Protein AF-W1DH51-F1 (afdb_monomer_lite)

Foldseek 3Di:
DWDDDPNWIKDFDAFFAVLLLLQCVLCVVLVVLCPVCVVVLVVCVVVVVVVVSCVVSVVSCVVSVVVDDPVSVCSQLVSQQQRMWIDDDPDTHRQDDPHDGPDPPCDPVNSVVSSVVNNCVQCVLVVPDDADDDDDDPDDPDDDDADPSRCNLQCVCCVVVVDPPCCSPPVVDGNNNSRVSVSVVSVVVVVVVVVVVCCVVPVD

Structure (mmCIF, N/CA/C/O backbone):
data_AF-W1DH51-F1
#
_entry.id   AF-W1DH51-F1
#
loop_
_atom_site.group_PDB
_atom_site.id
_atom_site.type_symbol
_atom_site.label_atom_id
_atom_site.label_alt_id
_atom_site.label_comp_id
_atom_site.label_asym_id
_atom_site.label_entity_id
_atom_site.label_seq_id
_atom_site.pdbx_P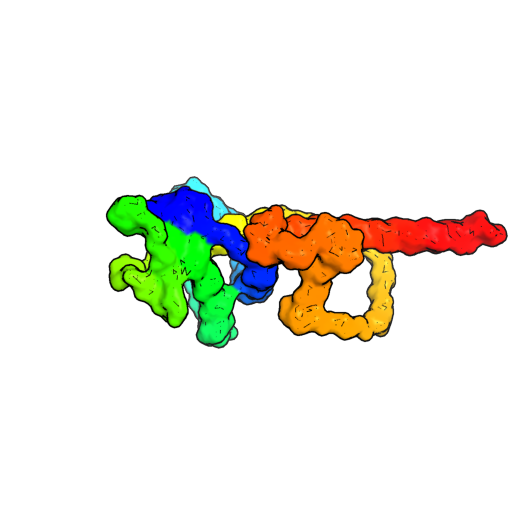DB_ins_code
_atom_site.Cartn_x
_atom_site.Cartn_y
_atom_site.Cartn_z
_atom_site.occupancy
_atom_site.B_iso_or_equiv
_atom_site.auth_seq_id
_atom_site.auth_comp_id
_atom_site.auth_asym_id
_atom_site.auth_atom_id
_atom_site.pdbx_PDB_model_num
ATOM 1 N N . MET A 1 1 ? -0.059 -10.278 10.161 1.00 89.56 1 MET A N 1
ATOM 2 C CA . MET A 1 1 ? 0.632 -9.971 11.432 1.00 89.56 1 MET A CA 1
ATOM 3 C C . MET A 1 1 ? -0.412 -9.795 12.524 1.00 89.56 1 MET A C 1
ATOM 5 O O . MET A 1 1 ? -1.484 -9.309 12.201 1.00 89.56 1 MET A O 1
ATOM 9 N N . GLU A 1 2 ? -0.137 -10.196 13.766 1.00 94.06 2 GLU A N 1
ATOM 10 C CA . GLU A 1 2 ? -1.066 -10.051 14.902 1.00 94.06 2 GLU A CA 1
ATOM 11 C C . GLU A 1 2 ? -0.644 -8.893 15.823 1.00 94.06 2 GLU A C 1
ATOM 13 O O . GLU A 1 2 ? 0.548 -8.612 15.948 1.00 94.06 2 GLU A O 1
ATOM 18 N N . PHE A 1 3 ? -1.607 -8.191 16.420 1.00 93.56 3 PHE A N 1
ATOM 19 C CA . PHE A 1 3 ? -1.389 -7.069 17.343 1.00 93.56 3 PHE A CA 1
ATOM 20 C C . PHE A 1 3 ? -2.634 -6.816 18.203 1.00 93.56 3 PHE A C 1
ATOM 22 O O . PHE A 1 3 ? -3.713 -7.321 17.904 1.00 93.56 3 PHE A O 1
ATOM 29 N N . GLU A 1 4 ? -2.499 -6.005 19.250 1.00 94.56 4 GLU A N 1
ATOM 30 C CA . GLU A 1 4 ? -3.575 -5.726 20.202 1.00 94.56 4 GLU A CA 1
ATOM 31 C C . GLU A 1 4 ? -3.955 -4.238 20.198 1.00 94.56 4 GLU A C 1
ATOM 33 O O . GLU A 1 4 ? -3.088 -3.363 20.179 1.00 94.56 4 GLU A O 1
ATOM 38 N N . ILE A 1 5 ? -5.258 -3.949 20.239 1.00 91.06 5 ILE A N 1
ATOM 39 C CA . ILE A 1 5 ? -5.801 -2.610 20.496 1.00 91.06 5 ILE A CA 1
ATOM 40 C C . ILE A 1 5 ? -6.878 -2.740 21.573 1.00 91.06 5 ILE A C 1
ATOM 42 O O . ILE A 1 5 ? -7.835 -3.490 21.401 1.00 91.06 5 ILE A O 1
ATOM 46 N N . LYS A 1 6 ? -6.745 -1.985 22.674 1.00 89.44 6 LYS A N 1
ATOM 47 C CA . LYS A 1 6 ? -7.732 -1.929 23.773 1.00 89.44 6 LYS A CA 1
ATOM 48 C C . LYS A 1 6 ? -8.129 -3.315 24.330 1.00 89.44 6 LYS A C 1
ATOM 50 O O . LYS A 1 6 ? -9.307 -3.554 24.579 1.00 89.44 6 LYS A O 1
ATOM 55 N N . GLY A 1 7 ? -7.186 -4.244 24.515 1.00 90.31 7 GLY A N 1
ATOM 56 C CA . GLY A 1 7 ? -7.510 -5.588 25.023 1.00 90.31 7 GLY A CA 1
ATOM 57 C C . GLY A 1 7 ? -8.051 -6.559 23.970 1.00 90.31 7 GLY A C 1
ATOM 58 O O . GLY A 1 7 ? -8.377 -7.696 24.302 1.00 90.31 7 GLY A O 1
ATOM 59 N N . VAL A 1 8 ? -8.185 -6.126 22.712 1.00 94.25 8 VAL A N 1
ATOM 60 C CA . VAL A 1 8 ? -8.709 -6.940 21.612 1.00 94.25 8 VAL A CA 1
ATOM 61 C C . VAL A 1 8 ? -7.581 -7.280 20.646 1.00 94.25 8 VAL A C 1
ATOM 63 O O . VAL A 1 8 ? -6.882 -6.392 20.156 1.00 94.25 8 VAL A O 1
ATOM 66 N N . ASN A 1 9 ? -7.437 -8.569 20.338 1.00 96.81 9 ASN A N 1
ATOM 67 C CA . ASN A 1 9 ? -6.466 -9.046 19.362 1.00 96.81 9 ASN A CA 1
ATOM 68 C C . ASN A 1 9 ? -6.997 -8.903 17.936 1.00 96.81 9 ASN A C 1
ATOM 70 O O . ASN A 1 9 ? -8.118 -9.305 17.611 1.00 96.81 9 ASN A O 1
ATOM 74 N N . TYR A 1 10 ? -6.139 -8.386 17.070 1.00 97.31 10 TYR A N 1
ATOM 75 C CA . TYR A 1 10 ? -6.358 -8.211 15.647 1.00 97.31 10 TYR A CA 1
ATOM 76 C C . TYR A 1 10 ? -5.254 -8.909 14.869 1.00 97.31 10 TYR A C 1
ATOM 78 O O . TYR A 1 10 ? -4.136 -9.091 15.349 1.00 97.31 10 TYR A O 1
ATOM 86 N N . ARG A 1 11 ? -5.563 -9.265 13.626 1.00 96.06 11 ARG A N 1
ATOM 87 C CA . ARG A 1 11 ? -4.575 -9.695 12.650 1.00 96.06 11 ARG A CA 1
ATOM 88 C C . ARG A 1 11 ? -4.831 -9.069 11.295 1.00 96.06 11 ARG A C 1
ATOM 90 O O . ARG A 1 11 ? -5.977 -8.861 10.905 1.00 96.06 11 ARG A O 1
ATOM 97 N N . THR A 1 12 ? -3.758 -8.842 10.559 1.00 94.88 12 THR A N 1
ATOM 98 C CA . THR A 1 12 ? -3.773 -8.300 9.200 1.00 94.88 12 THR A CA 1
ATOM 99 C C . THR A 1 12 ? -3.212 -9.304 8.205 1.00 94.88 12 THR A C 1
ATOM 101 O O . THR A 1 12 ? -2.214 -9.981 8.482 1.00 94.88 12 THR A O 1
ATOM 104 N N . ALA A 1 13 ? -3.842 -9.388 7.037 1.00 92.00 13 ALA A N 1
ATOM 105 C CA . ALA A 1 13 ? -3.215 -9.901 5.823 1.00 92.00 13 ALA A CA 1
ATOM 106 C C . ALA A 1 13 ? -2.550 -8.750 5.045 1.00 92.00 13 ALA A C 1
ATOM 108 O O . ALA A 1 13 ? -2.804 -7.577 5.323 1.00 92.00 13 ALA A O 1
ATOM 109 N N . LYS A 1 14 ? -1.680 -9.085 4.084 1.00 89.06 14 LYS A N 1
ATOM 110 C CA . LYS A 1 14 ? -1.130 -8.093 3.152 1.00 89.06 14 LYS A CA 1
ATOM 111 C C . LYS A 1 14 ? -2.205 -7.673 2.147 1.00 89.06 14 LYS A C 1
ATOM 113 O O . LYS A 1 14 ? -2.989 -8.511 1.706 1.00 89.06 14 LYS A O 1
ATOM 118 N N . LEU A 1 15 ? -2.192 -6.398 1.766 1.00 94.69 15 LEU A N 1
ATOM 119 C CA . LEU A 1 15 ? -2.889 -5.926 0.569 1.00 94.69 15 LEU A CA 1
ATOM 120 C C . LEU A 1 15 ? -2.234 -6.530 -0.679 1.00 94.69 15 LEU A C 1
ATOM 122 O O . LEU A 1 15 ? -1.013 -6.708 -0.700 1.00 94.69 15 LEU A O 1
ATOM 126 N N . ASP A 1 16 ? -3.014 -6.794 -1.726 1.00 94.94 16 ASP A N 1
ATOM 127 C CA . ASP A 1 16 ? -2.434 -7.118 -3.032 1.00 94.94 16 ASP A CA 1
ATOM 128 C C . ASP A 1 16 ? -1.725 -5.893 -3.643 1.00 94.94 16 ASP A C 1
ATOM 130 O O . ASP A 1 16 ? -1.911 -4.756 -3.197 1.00 94.94 16 ASP A O 1
ATOM 134 N N . VAL A 1 17 ? -0.880 -6.095 -4.657 1.00 95.75 17 VAL A N 1
ATOM 135 C CA . VAL A 1 17 ? -0.039 -5.009 -5.188 1.00 95.75 17 VAL A CA 1
ATOM 136 C C . VAL A 1 17 ? -0.869 -3.909 -5.865 1.00 95.75 17 VAL A C 1
ATOM 138 O O . VAL A 1 17 ? -0.488 -2.738 -5.818 1.00 95.75 17 VAL A O 1
ATOM 141 N N . PHE A 1 18 ? -2.025 -4.244 -6.447 1.00 95.12 18 PHE A N 1
ATOM 142 C CA . PHE A 1 18 ? -2.923 -3.256 -7.052 1.00 95.12 18 PHE A CA 1
ATOM 143 C C . PHE A 1 18 ? -3.549 -2.369 -5.975 1.00 95.12 18 PHE A C 1
ATOM 145 O O . PHE A 1 18 ? -3.557 -1.142 -6.100 1.00 95.12 18 PHE A O 1
ATOM 152 N N . GLN A 1 19 ? -4.003 -2.971 -4.875 1.00 94.88 19 GLN A N 1
ATOM 153 C CA . GLN A 1 19 ? -4.493 -2.247 -3.707 1.00 94.88 19 GLN A CA 1
ATOM 154 C C . GLN A 1 19 ? -3.392 -1.388 -3.082 1.00 94.88 19 GLN A C 1
ATOM 156 O O . GLN A 1 19 ? -3.636 -0.224 -2.780 1.00 94.88 19 GLN A O 1
ATOM 161 N N . GLN A 1 20 ? -2.168 -1.904 -2.946 1.00 94.56 20 GLN A N 1
ATOM 162 C CA . GLN A 1 20 ? -1.028 -1.119 -2.464 1.00 94.56 20 GLN A CA 1
ATOM 163 C C . GLN A 1 20 ? -0.739 0.089 -3.369 1.00 94.56 20 GLN A C 1
ATOM 165 O O . GLN A 1 20 ? -0.547 1.200 -2.870 1.00 94.56 20 GLN A O 1
ATOM 170 N N . LEU A 1 21 ? -0.749 -0.082 -4.697 1.00 93.56 21 LEU A N 1
ATOM 171 C CA . LEU A 1 21 ? -0.561 1.021 -5.643 1.00 93.56 21 LEU A CA 1
ATOM 172 C C . LEU A 1 21 ? -1.682 2.061 -5.515 1.00 93.56 21 LEU A C 1
ATOM 174 O O . LEU A 1 21 ? -1.408 3.256 -5.419 1.00 93.56 21 LEU A O 1
ATOM 178 N N . LYS A 1 22 ? -2.941 1.626 -5.455 1.00 91.81 22 LYS A N 1
ATOM 179 C CA . LYS A 1 22 ? -4.088 2.530 -5.309 1.00 91.81 22 LYS A CA 1
ATOM 180 C C . LYS A 1 22 ? -4.036 3.306 -3.992 1.00 91.81 22 LYS A C 1
ATOM 182 O O . LYS A 1 22 ? -4.121 4.535 -4.001 1.00 91.81 22 LYS A O 1
ATOM 187 N N . VAL A 1 23 ? -3.824 2.607 -2.877 1.00 91.69 23 VAL A N 1
ATOM 188 C CA . VAL A 1 23 ? -3.721 3.202 -1.537 1.00 91.69 23 VAL A CA 1
ATOM 189 C C . VAL A 1 23 ? -2.532 4.163 -1.461 1.00 91.69 23 VAL A C 1
ATOM 191 O O . VAL A 1 23 ? -2.696 5.296 -1.013 1.00 91.69 23 VAL A O 1
ATOM 194 N N . SER A 1 24 ? -1.352 3.771 -1.956 1.00 90.31 24 SER A N 1
ATOM 195 C CA . SER A 1 24 ? -0.167 4.642 -1.948 1.00 90.31 24 SER A CA 1
ATOM 196 C C . SER A 1 24 ? -0.391 5.929 -2.741 1.00 90.31 24 SER A C 1
ATOM 198 O O . SER A 1 24 ? -0.081 7.007 -2.241 1.00 90.31 24 SER A O 1
ATOM 200 N N . ARG A 1 25 ? -1.004 5.861 -3.929 1.00 87.81 25 ARG A N 1
ATOM 201 C CA . ARG A 1 25 ? -1.307 7.044 -4.753 1.00 87.81 25 ARG A CA 1
ATOM 202 C C . ARG A 1 25 ? -2.243 8.032 -4.062 1.00 87.81 25 ARG A C 1
ATOM 204 O O . ARG A 1 25 ? -2.068 9.234 -4.236 1.00 87.81 25 ARG A O 1
ATOM 211 N N . LYS A 1 26 ? -3.220 7.542 -3.295 1.00 86.62 26 LYS A N 1
ATOM 212 C CA . LYS A 1 26 ? -4.162 8.386 -2.541 1.00 86.62 26 LYS A CA 1
ATOM 213 C C . LYS A 1 26 ? -3.551 8.944 -1.254 1.00 86.62 26 LYS A C 1
ATOM 215 O O . LYS A 1 26 ? -3.862 10.067 -0.874 1.00 86.62 26 LYS A O 1
ATOM 220 N N . LEU A 1 27 ? -2.641 8.205 -0.619 1.00 80.94 27 LEU A N 1
ATOM 221 C CA . LEU A 1 27 ? -1.951 8.650 0.594 1.00 80.94 27 LEU A CA 1
ATOM 222 C C . LEU A 1 27 ? -0.778 9.595 0.323 1.00 80.94 27 LEU A C 1
ATOM 224 O O . LEU A 1 27 ? -0.489 10.447 1.157 1.00 80.94 27 LEU A O 1
ATOM 228 N N . LEU A 1 28 ? -0.100 9.478 -0.819 1.00 80.38 28 LEU A N 1
ATOM 229 C CA . LEU A 1 28 ? 1.075 10.293 -1.144 1.00 80.38 28 LEU A CA 1
ATOM 230 C C . LEU A 1 28 ? 0.826 11.811 -1.039 1.00 80.38 28 LEU A C 1
ATOM 232 O O . LEU A 1 28 ? 1.650 12.473 -0.411 1.00 80.38 28 LEU A O 1
ATOM 236 N N . PRO A 1 29 ? -0.278 12.382 -1.566 1.00 76.25 29 PRO A N 1
ATOM 237 C CA . PRO A 1 29 ? -0.588 13.801 -1.383 1.00 76.25 29 PRO A CA 1
ATOM 238 C C . PRO A 1 29 ? -0.730 14.201 0.090 1.00 76.25 29 PRO A C 1
ATOM 240 O O . PRO A 1 29 ? -0.248 15.257 0.493 1.00 76.25 29 PRO A O 1
ATOM 243 N N . VAL A 1 30 ? -1.337 13.329 0.902 1.00 74.69 30 VAL A N 1
ATOM 244 C CA . VAL A 1 30 ? -1.511 13.544 2.344 1.00 74.69 30 VAL A CA 1
ATOM 245 C C . VAL A 1 30 ? -0.156 13.541 3.049 1.00 74.69 30 VAL A C 1
ATOM 247 O O . VAL A 1 30 ? 0.161 14.448 3.815 1.00 74.69 30 VAL A O 1
ATOM 250 N N . LEU A 1 31 ? 0.682 12.548 2.743 1.00 70.44 31 LEU A N 1
ATOM 251 C CA . LEU A 1 31 ? 2.016 12.411 3.320 1.00 70.44 31 LEU A CA 1
ATOM 252 C C . LEU A 1 31 ? 2.957 13.536 2.878 1.00 70.44 31 LEU A C 1
ATOM 254 O O . LEU A 1 31 ? 3.740 14.011 3.696 1.00 70.44 31 LEU A O 1
ATOM 258 N N . ALA A 1 32 ? 2.864 14.009 1.632 1.00 70.56 32 ALA A N 1
ATOM 259 C CA . ALA A 1 32 ? 3.680 15.108 1.116 1.00 70.56 32 ALA A CA 1
ATOM 260 C C . ALA A 1 32 ? 3.524 16.391 1.954 1.00 70.56 32 ALA A C 1
ATOM 262 O O . ALA A 1 32 ? 4.519 17.059 2.234 1.00 70.56 32 ALA A O 1
ATOM 263 N N . GLY A 1 33 ? 2.309 16.686 2.436 1.00 67.69 33 GLY A N 1
ATOM 264 C CA . GLY A 1 33 ? 2.046 17.803 3.355 1.00 67.69 33 GLY A CA 1
ATOM 265 C C . GLY A 1 33 ? 2.645 17.631 4.763 1.00 67.69 33 GLY A C 1
ATOM 266 O O . GLY A 1 33 ? 2.762 18.603 5.518 1.00 67.69 33 GLY A O 1
ATOM 267 N N . LEU A 1 34 ? 3.053 16.409 5.121 1.00 67.62 34 LEU A N 1
ATOM 268 C CA . LEU A 1 34 ? 3.631 16.048 6.420 1.00 67.62 34 LEU A CA 1
ATOM 269 C C . LEU A 1 34 ? 5.161 15.908 6.391 1.00 67.62 34 LEU A C 1
ATOM 271 O O . LEU A 1 34 ? 5.785 15.969 7.449 1.00 67.62 34 LEU A O 1
ATOM 275 N N . VAL A 1 35 ? 5.787 15.758 5.214 1.00 66.88 35 VAL A N 1
ATOM 276 C CA . VAL A 1 35 ? 7.244 15.526 5.084 1.00 66.88 35 VAL A CA 1
ATOM 277 C C . VAL A 1 35 ? 8.073 16.616 5.768 1.00 66.88 35 VAL A C 1
ATOM 279 O O . VAL A 1 35 ? 9.058 16.302 6.434 1.00 66.88 35 VAL A O 1
ATOM 282 N N . SER A 1 36 ? 7.665 17.885 5.666 1.00 66.62 36 SER A N 1
ATOM 283 C CA . SER A 1 36 ? 8.377 19.014 6.287 1.00 66.62 36 SER A CA 1
ATOM 284 C C . SER A 1 36 ? 8.397 18.970 7.820 1.00 66.62 36 SER A C 1
ATOM 286 O O . SER A 1 36 ? 9.264 19.586 8.434 1.00 66.62 36 SER A O 1
ATOM 288 N N . GLU A 1 37 ? 7.485 18.220 8.440 1.00 69.25 37 GLU A N 1
ATOM 289 C CA . GLU A 1 37 ? 7.353 18.092 9.896 1.00 69.25 37 GLU A CA 1
ATOM 290 C C . GLU A 1 37 ? 7.692 16.690 10.407 1.00 69.25 37 GLU A C 1
ATOM 292 O O . GLU A 1 37 ? 7.700 16.456 11.614 1.00 69.25 37 GLU A O 1
ATOM 297 N N . PHE A 1 38 ? 8.029 15.757 9.515 1.00 68.12 38 PHE A N 1
ATOM 298 C CA . PHE A 1 38 ? 8.260 14.355 9.856 1.00 68.12 38 PHE A CA 1
ATOM 299 C C . PHE A 1 38 ? 9.333 14.168 10.941 1.00 68.12 38 PHE A C 1
ATOM 301 O O . PHE A 1 38 ? 9.173 13.347 11.844 1.00 68.12 38 PHE A O 1
ATOM 308 N N . SER A 1 39 ? 10.412 14.957 10.901 1.00 65.88 39 SER A N 1
ATOM 309 C CA . SER A 1 39 ? 11.467 14.942 11.924 1.00 65.88 39 SER A CA 1
ATOM 310 C C . SER A 1 39 ? 10.959 15.400 13.297 1.00 65.88 39 SER A C 1
ATOM 312 O O . SER A 1 39 ? 11.286 14.776 14.309 1.00 65.88 39 SER A O 1
ATOM 314 N N . THR A 1 40 ? 10.118 16.434 13.334 1.00 71.75 40 THR A N 1
ATOM 315 C CA . THR A 1 40 ? 9.480 16.958 14.549 1.00 71.75 40 THR A CA 1
ATOM 316 C C . THR A 1 40 ? 8.503 15.945 15.138 1.00 71.75 40 THR A C 1
ATOM 318 O O . THR A 1 40 ? 8.566 15.651 16.331 1.00 71.75 40 THR A O 1
ATOM 321 N N . LEU A 1 41 ? 7.657 15.342 14.298 1.00 70.94 41 LEU A N 1
ATOM 322 C CA . LEU A 1 41 ? 6.698 14.314 14.709 1.00 70.94 41 LEU A CA 1
ATOM 323 C C . LEU A 1 41 ? 7.401 13.073 15.257 1.00 70.94 41 LEU A C 1
ATOM 325 O O . LEU A 1 41 ? 7.022 12.555 16.305 1.00 70.94 41 LEU A O 1
ATOM 329 N N . LYS A 1 42 ? 8.475 12.628 14.595 1.00 67.88 42 LYS A N 1
ATOM 330 C CA . LYS A 1 42 ? 9.295 11.500 15.053 1.00 67.88 42 LYS A CA 1
ATOM 331 C C . LYS A 1 42 ? 9.936 11.780 16.415 1.00 67.88 42 LYS A C 1
ATOM 333 O O . LYS A 1 42 ? 9.944 10.898 17.272 1.00 67.88 42 LYS A O 1
ATOM 338 N N . ALA A 1 43 ? 10.441 12.994 16.635 1.00 70.38 43 ALA A N 1
ATOM 339 C CA . ALA A 1 43 ? 11.019 13.396 17.917 1.00 70.38 43 ALA A CA 1
ATOM 340 C C . ALA A 1 43 ? 9.964 13.453 19.038 1.00 70.38 43 ALA A C 1
ATOM 342 O O . ALA A 1 43 ? 10.205 12.958 20.138 1.00 70.38 43 ALA A O 1
ATOM 343 N N . GLN A 1 44 ? 8.779 13.999 18.755 1.00 68.62 44 GLN A N 1
ATOM 344 C CA . GLN A 1 44 ? 7.674 14.069 19.715 1.00 68.62 44 GLN A CA 1
ATOM 345 C C . GLN A 1 44 ? 7.094 12.685 20.053 1.00 68.62 44 GLN A C 1
ATOM 347 O O . GLN A 1 44 ? 6.801 12.413 21.218 1.00 68.62 44 GLN A O 1
ATOM 352 N N . ALA A 1 45 ? 6.988 11.791 19.065 1.00 66.06 45 ALA A N 1
ATOM 353 C CA . ALA A 1 45 ? 6.565 10.407 19.270 1.00 66.06 45 ALA A CA 1
ATOM 354 C C . ALA A 1 45 ? 7.576 9.627 20.127 1.00 66.06 45 ALA A C 1
ATOM 356 O O . ALA A 1 45 ? 7.184 8.924 21.056 1.00 66.06 45 ALA A O 1
ATOM 357 N N . ALA A 1 46 ? 8.879 9.803 19.877 1.00 68.25 46 ALA A N 1
ATOM 358 C CA . ALA A 1 46 ? 9.940 9.194 20.683 1.00 68.25 46 ALA A CA 1
ATOM 359 C C . ALA A 1 46 ? 9.980 9.725 22.130 1.00 68.25 46 ALA A C 1
ATOM 361 O O . ALA A 1 46 ? 10.381 9.002 23.038 1.00 68.25 46 ALA A O 1
ATOM 362 N N . ALA A 1 47 ? 9.526 10.961 22.356 1.00 73.62 47 ALA A N 1
ATOM 363 C CA . ALA A 1 47 ? 9.386 11.556 23.685 1.00 73.62 47 ALA A CA 1
ATOM 364 C C . ALA A 1 47 ? 8.117 11.101 24.439 1.00 73.62 47 ALA A C 1
ATOM 366 O O . ALA A 1 47 ? 7.851 11.597 25.533 1.00 73.62 47 ALA A O 1
ATOM 367 N N . GLY A 1 48 ? 7.312 10.195 23.865 1.00 63.75 48 GLY A N 1
ATOM 368 C CA . GLY A 1 48 ? 6.053 9.730 24.456 1.00 63.75 48 GLY A CA 1
ATOM 369 C C . GLY A 1 48 ? 4.951 10.794 24.483 1.00 63.75 48 GLY A C 1
ATOM 370 O O . GLY A 1 48 ? 3.944 10.620 25.168 1.00 63.75 48 GLY A O 1
ATOM 371 N N . ASN A 1 49 ? 5.121 11.900 23.749 1.00 66.00 49 ASN A N 1
ATOM 372 C CA . ASN A 1 49 ? 4.239 13.061 23.815 1.00 66.00 49 ASN A CA 1
ATOM 373 C C . ASN A 1 49 ? 3.128 12.982 22.755 1.00 66.00 49 ASN A C 1
ATOM 375 O O . ASN A 1 49 ? 2.965 13.862 21.910 1.00 66.00 49 ASN A O 1
ATOM 379 N N . SER A 1 50 ? 2.367 11.888 22.799 1.00 61.59 50 SER A N 1
ATOM 380 C CA . SER A 1 50 ? 1.343 11.506 21.814 1.00 61.59 50 SER A CA 1
ATOM 381 C C . SER A 1 50 ? 0.289 12.596 21.564 1.00 61.59 50 SER A C 1
ATOM 383 O O . SER A 1 50 ? -0.218 12.708 20.452 1.00 61.59 50 SER A O 1
ATOM 385 N N . GLY A 1 51 ? -0.013 13.423 22.575 1.00 64.38 51 GLY A N 1
ATOM 386 C CA . GLY A 1 51 ? -0.935 14.559 22.453 1.00 64.38 51 GLY A CA 1
ATOM 387 C C . GLY A 1 51 ? -0.397 15.686 21.565 1.00 64.38 51 GLY A C 1
ATOM 388 O O . GLY A 1 51 ? -1.118 16.176 20.704 1.00 64.38 51 GLY A O 1
ATOM 389 N N . ALA A 1 52 ? 0.888 16.027 21.690 1.00 65.50 52 ALA A N 1
ATOM 390 C CA . ALA A 1 52 ? 1.528 17.059 20.868 1.00 65.50 52 ALA A CA 1
ATOM 391 C C . ALA A 1 52 ? 1.711 16.611 19.405 1.00 65.50 52 ALA A C 1
ATOM 393 O O . ALA A 1 52 ? 1.562 17.411 18.477 1.00 65.50 52 ALA A O 1
ATOM 394 N N . VAL A 1 53 ? 1.975 15.314 19.193 1.00 66.25 53 VAL A N 1
ATOM 395 C CA . VAL A 1 53 ? 1.989 14.706 17.850 1.00 66.25 53 VAL A CA 1
ATOM 396 C C . VAL A 1 53 ? 0.606 14.821 17.214 1.00 66.25 53 VAL A C 1
ATOM 398 O O . VAL A 1 53 ? 0.488 15.196 16.055 1.00 66.25 53 VAL A O 1
ATOM 401 N N . LEU A 1 54 ? -0.458 14.529 17.965 1.00 65.69 54 LEU A N 1
ATOM 402 C CA . LEU A 1 54 ? -1.812 14.610 17.429 1.00 65.69 54 LEU A CA 1
ATOM 403 C C . LEU A 1 54 ? -2.209 16.058 17.105 1.00 65.69 54 LEU A C 1
ATOM 405 O O . LEU A 1 54 ? -2.689 16.303 16.006 1.00 65.69 54 LEU A O 1
ATOM 409 N N . GLU A 1 55 ? -1.963 17.018 18.001 1.00 70.44 55 GLU A N 1
ATOM 410 C CA . GLU A 1 55 ? -2.297 18.438 17.786 1.00 70.44 55 GLU A CA 1
ATOM 411 C C . GLU A 1 55 ? -1.578 19.063 16.584 1.00 70.44 55 GLU A C 1
ATOM 413 O O . GLU A 1 55 ? -2.155 19.896 15.890 1.00 70.44 55 GLU A O 1
ATOM 418 N N . SER A 1 56 ? -0.338 18.654 16.307 1.00 68.75 56 SER A N 1
ATOM 419 C CA . SER A 1 56 ? 0.423 19.158 15.155 1.00 68.75 56 SER A CA 1
ATOM 420 C C . SER A 1 56 ? -0.038 18.559 13.823 1.00 68.75 56 SER A C 1
ATOM 422 O O . SER A 1 56 ? -0.006 19.234 12.795 1.00 68.75 56 SER A O 1
ATOM 424 N N . VAL A 1 57 ? -0.516 17.313 13.830 1.00 66.25 57 VAL A N 1
ATOM 425 C CA . VAL A 1 57 ? -0.935 16.602 12.612 1.00 66.25 57 VAL A CA 1
ATOM 426 C C . VAL A 1 57 ? -2.419 16.818 12.298 1.00 66.25 57 VAL A C 1
ATOM 428 O O . VAL A 1 57 ? -2.808 16.794 11.130 1.00 66.25 57 VAL A O 1
ATOM 431 N N . LEU A 1 58 ? -3.252 17.070 13.313 1.00 70.56 58 LEU A N 1
ATOM 432 C CA . LEU A 1 58 ? -4.706 17.179 13.178 1.00 70.56 58 LEU A CA 1
ATOM 433 C C . LEU A 1 58 ? -5.163 18.247 12.163 1.00 70.56 58 LEU A C 1
ATOM 435 O O . LEU A 1 58 ? -6.009 17.905 11.338 1.00 70.56 58 LEU A O 1
ATOM 439 N N . PRO A 1 59 ? -4.616 19.484 12.134 1.00 74.12 59 PRO A N 1
ATOM 440 C CA . PRO A 1 59 ? -5.025 20.494 11.154 1.00 74.12 59 PRO A CA 1
ATOM 441 C C . PRO A 1 59 ? -4.735 20.057 9.717 1.00 74.12 59 PRO A C 1
ATOM 443 O O . PRO A 1 59 ? -5.560 20.228 8.831 1.00 74.12 59 PRO A O 1
ATOM 446 N N . LYS A 1 60 ? -3.595 19.399 9.494 1.00 67.94 60 LYS A N 1
ATOM 447 C CA . LYS A 1 60 ? -3.192 18.926 8.167 1.00 67.94 60 LYS A CA 1
ATOM 448 C C . LYS A 1 60 ? -4.010 17.737 7.700 1.00 67.94 60 LYS A C 1
ATOM 450 O O . LYS A 1 60 ? -4.348 17.664 6.522 1.00 67.94 60 LYS A O 1
ATOM 455 N N . ILE A 1 61 ? -4.341 16.821 8.613 1.00 66.56 61 ILE A N 1
ATOM 456 C CA . ILE A 1 61 ? -5.316 15.759 8.349 1.00 66.56 61 ILE A CA 1
ATOM 457 C C . ILE A 1 61 ? -6.667 16.388 8.003 1.00 66.56 61 ILE A C 1
ATOM 459 O O . ILE A 1 61 ? -7.288 15.965 7.040 1.00 66.56 61 ILE A O 1
ATOM 463 N N . ALA A 1 62 ? -7.110 17.413 8.732 1.00 68.62 62 ALA A N 1
ATOM 464 C CA . ALA A 1 62 ? -8.380 18.077 8.452 1.00 68.62 62 ALA A CA 1
ATOM 465 C C . ALA A 1 62 ? -8.392 18.739 7.063 1.00 68.62 62 ALA A C 1
ATOM 467 O O . ALA A 1 62 ? -9.328 18.513 6.301 1.00 68.62 62 ALA A O 1
ATOM 468 N N . ASP A 1 63 ? -7.336 19.468 6.695 1.00 68.62 63 ASP A N 1
ATOM 469 C CA . ASP A 1 63 ? -7.212 20.120 5.383 1.00 68.62 63 ASP A CA 1
ATOM 470 C C . ASP A 1 63 ? -7.141 19.105 4.232 1.00 68.62 63 ASP A C 1
ATOM 472 O O . ASP A 1 63 ? -7.748 19.295 3.178 1.00 68.62 63 ASP A O 1
ATOM 476 N N . THR A 1 64 ? -6.425 17.995 4.429 1.00 64.81 64 THR A N 1
ATOM 477 C CA . THR A 1 64 ? -6.312 16.933 3.417 1.00 64.81 64 THR A CA 1
ATOM 478 C C . THR A 1 64 ? -7.584 16.107 3.290 1.00 64.81 64 THR A C 1
ATOM 480 O O . THR A 1 64 ? -7.980 15.797 2.170 1.00 64.81 64 THR A O 1
ATOM 483 N N . LEU A 1 65 ? -8.261 15.792 4.397 1.00 63.75 65 LEU A N 1
ATOM 484 C CA . LEU A 1 65 ? -9.569 15.134 4.373 1.00 63.75 65 LEU A CA 1
ATOM 485 C C . LEU A 1 65 ? -10.638 16.034 3.750 1.00 63.75 65 LEU A C 1
ATOM 487 O O . LEU A 1 65 ? -11.458 15.539 2.990 1.00 63.75 65 LEU A O 1
ATOM 491 N N . ALA A 1 66 ? -10.607 17.345 4.006 1.00 70.44 66 ALA A N 1
ATOM 492 C CA . ALA A 1 66 ? -11.529 18.294 3.382 1.00 70.44 66 ALA A CA 1
ATOM 493 C C . ALA A 1 66 ? -11.319 18.420 1.862 1.00 70.44 66 ALA A C 1
ATOM 495 O O . ALA A 1 66 ? -12.253 18.755 1.135 1.00 70.44 66 ALA A O 1
ATOM 496 N N . ALA A 1 67 ? -10.101 18.163 1.378 1.00 69.81 67 ALA A N 1
ATOM 497 C CA . ALA A 1 67 ? -9.757 18.215 -0.040 1.00 69.81 67 ALA A CA 1
ATOM 498 C C . ALA A 1 67 ? -9.990 16.887 -0.788 1.00 69.81 67 ALA A C 1
ATOM 500 O O . ALA A 1 67 ? -9.959 16.878 -2.021 1.00 69.81 67 ALA A O 1
ATOM 501 N N . LEU A 1 68 ? -10.197 15.774 -0.075 1.00 67.19 68 LEU A N 1
ATOM 502 C CA . LEU A 1 68 ? -10.418 14.460 -0.674 1.00 67.19 68 LEU A CA 1
ATOM 503 C C . LEU A 1 68 ? -11.921 14.195 -0.856 1.00 67.19 68 LEU A C 1
ATOM 505 O O . LEU A 1 68 ? -12.682 14.326 0.100 1.00 67.19 68 LEU A O 1
ATOM 509 N N . PRO A 1 69 ? -12.367 13.766 -2.050 1.00 77.50 69 PRO A N 1
ATOM 510 C CA . PRO A 1 69 ? -13.708 13.218 -2.217 1.00 77.50 69 PRO A CA 1
ATOM 511 C C . PRO A 1 69 ? -13.929 12.026 -1.279 1.00 77.50 69 PRO A C 1
ATOM 513 O O . PRO A 1 69 ? -13.012 11.229 -1.069 1.00 77.50 69 PRO A O 1
ATOM 516 N N . ASP A 1 70 ? -15.160 11.826 -0.805 1.00 76.25 70 ASP A N 1
ATOM 517 C CA . ASP A 1 70 ? -15.512 10.660 0.024 1.00 76.25 70 ASP A CA 1
ATOM 518 C C . ASP A 1 70 ? -15.134 9.326 -0.652 1.00 76.25 70 ASP A C 1
ATOM 520 O O . ASP A 1 70 ? -14.714 8.369 0.003 1.00 76.25 70 ASP A O 1
ATOM 524 N N . GLU A 1 71 ? -15.223 9.268 -1.984 1.00 80.75 71 GLU A N 1
ATOM 525 C CA . GLU A 1 71 ? -14.793 8.117 -2.786 1.00 80.75 71 GLU A CA 1
ATOM 526 C C . GLU A 1 71 ? -13.295 7.807 -2.616 1.00 80.75 71 GLU A C 1
ATOM 528 O O . GLU A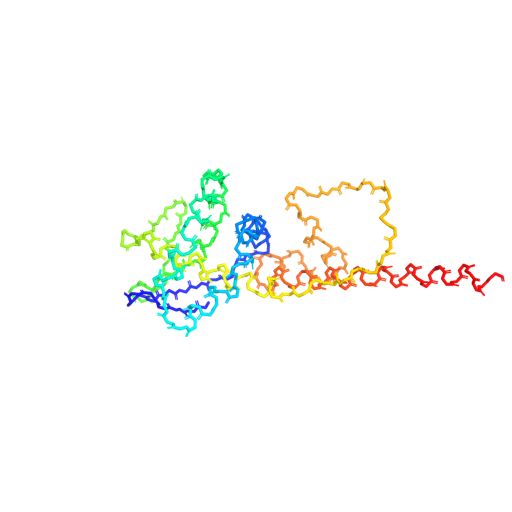 1 71 ? -12.905 6.642 -2.518 1.00 80.75 71 GLU A O 1
ATOM 533 N N . ASP A 1 72 ? -12.456 8.837 -2.503 1.00 78.38 72 ASP A N 1
ATOM 534 C CA . ASP A 1 72 ? -11.011 8.690 -2.340 1.00 78.38 72 ASP A CA 1
ATOM 535 C C . ASP A 1 72 ? -10.633 8.249 -0.925 1.00 78.38 72 ASP A C 1
ATOM 537 O O . ASP A 1 72 ? -9.691 7.471 -0.748 1.00 78.38 72 ASP A O 1
ATOM 541 N N . VAL A 1 73 ? -11.396 8.686 0.078 1.00 79.69 73 VAL A N 1
ATOM 542 C CA . VAL A 1 73 ? -11.253 8.220 1.463 1.00 79.69 73 VAL A CA 1
ATOM 543 C C . VAL A 1 73 ? -11.616 6.735 1.556 1.00 79.69 73 VAL A C 1
ATOM 545 O O . VAL A 1 73 ? -10.846 5.928 2.089 1.00 79.69 73 VAL A O 1
ATOM 548 N N . ASN A 1 74 ? -12.740 6.334 0.960 1.00 87.94 74 ASN A N 1
ATOM 549 C CA . ASN A 1 74 ? -13.175 4.936 0.933 1.00 87.94 74 ASN A CA 1
ATOM 550 C C . ASN A 1 74 ? -12.212 4.038 0.140 1.00 87.94 74 ASN A C 1
ATOM 552 O O . ASN A 1 74 ? -11.975 2.895 0.535 1.00 87.94 74 ASN A O 1
ATOM 556 N N . ALA A 1 75 ? -11.583 4.564 -0.917 1.00 87.62 75 ALA A N 1
ATOM 557 C CA . ALA A 1 75 ? -10.546 3.870 -1.681 1.00 87.62 75 ALA A CA 1
ATOM 558 C C . ALA A 1 75 ? -9.294 3.517 -0.855 1.00 87.62 75 ALA A C 1
ATOM 560 O O . ALA A 1 75 ? -8.524 2.652 -1.274 1.00 87.62 75 ALA A O 1
ATOM 561 N N . VAL A 1 76 ? -9.096 4.150 0.306 1.00 89.12 76 VAL A N 1
ATOM 562 C CA . VAL A 1 76 ? -8.039 3.807 1.268 1.00 89.12 76 VAL A CA 1
ATOM 563 C C . VAL A 1 76 ? -8.581 2.942 2.401 1.00 89.12 76 VAL A C 1
ATOM 565 O O . VAL A 1 76 ? -8.029 1.877 2.685 1.00 89.12 76 VAL A O 1
ATOM 568 N N . ILE A 1 77 ? -9.663 3.383 3.044 1.00 90.62 77 ILE A N 1
ATOM 569 C CA . ILE A 1 77 ? -10.181 2.747 4.259 1.00 90.62 77 ILE A CA 1
ATOM 570 C C . ILE A 1 77 ? -10.684 1.333 3.966 1.00 90.62 77 ILE A C 1
ATOM 572 O O . ILE A 1 77 ? -10.328 0.402 4.688 1.00 90.62 77 ILE A O 1
ATOM 576 N N . TYR A 1 78 ? -11.471 1.140 2.905 1.00 94.19 78 TYR A N 1
ATOM 577 C CA . TYR A 1 78 ? -12.135 -0.143 2.665 1.00 94.19 78 TYR A CA 1
ATOM 578 C C . TYR A 1 78 ? -11.148 -1.269 2.346 1.00 94.19 78 TYR A C 1
ATOM 580 O O . TYR A 1 78 ? -11.243 -2.314 2.996 1.00 94.19 78 TYR A O 1
ATOM 588 N N . PRO A 1 79 ? -10.161 -1.096 1.438 1.00 93.88 79 PRO A N 1
ATOM 589 C CA . PRO A 1 79 ? -9.143 -2.121 1.227 1.00 93.88 79 PRO A CA 1
ATOM 590 C C . PRO A 1 79 ? -8.382 -2.439 2.513 1.00 93.88 79 PRO A C 1
ATOM 592 O O . PRO A 1 79 ? -8.232 -3.613 2.851 1.00 93.88 79 PRO A O 1
ATOM 595 N N . CYS A 1 80 ? -7.983 -1.414 3.277 1.00 94.94 80 CYS A N 1
ATOM 596 C CA . CYS A 1 80 ? -7.233 -1.616 4.513 1.00 94.94 80 CYS A CA 1
ATOM 597 C C . CYS A 1 80 ? -8.034 -2.407 5.551 1.00 94.94 80 CYS A C 1
ATOM 599 O O . CYS A 1 80 ? -7.518 -3.363 6.119 1.00 94.94 80 CYS A O 1
ATOM 601 N N . LEU A 1 81 ? -9.301 -2.061 5.782 1.00 95.81 81 LEU A N 1
ATOM 602 C CA . LEU A 1 81 ? -10.137 -2.775 6.747 1.00 95.81 81 LEU A CA 1
ATOM 603 C C . LEU A 1 81 ? -10.511 -4.188 6.276 1.00 95.81 81 LEU A C 1
ATOM 605 O O . LEU A 1 81 ? -10.634 -5.088 7.105 1.00 95.81 81 LEU A O 1
ATOM 609 N N . SER A 1 82 ? -10.639 -4.414 4.963 1.00 95.00 82 SER A N 1
ATOM 610 C CA . SER A 1 82 ? -11.013 -5.723 4.400 1.00 95.00 82 SER A CA 1
ATOM 611 C C . SER A 1 82 ? -10.002 -6.841 4.689 1.00 95.00 82 SER A C 1
ATOM 613 O O . SER A 1 82 ? -10.367 -8.022 4.697 1.00 95.00 82 SER A O 1
ATOM 615 N N . VAL A 1 83 ? -8.742 -6.476 4.956 1.00 95.31 83 VAL A N 1
ATOM 616 C CA . VAL A 1 83 ? -7.659 -7.408 5.307 1.00 95.31 83 VAL A CA 1
ATOM 617 C C . VAL A 1 83 ? -7.458 -7.560 6.815 1.00 95.31 83 VAL A C 1
ATOM 619 O O . VAL A 1 83 ? -6.584 -8.319 7.243 1.00 95.31 83 VAL A O 1
ATOM 622 N N . VAL A 1 84 ? -8.260 -6.875 7.634 1.00 97.31 84 VAL A N 1
ATOM 623 C CA . VAL A 1 84 ? -8.202 -6.974 9.093 1.00 97.31 84 VAL A CA 1
ATOM 624 C C . VAL A 1 84 ? -9.220 -7.992 9.598 1.00 97.31 84 VAL A C 1
ATOM 626 O O . VAL A 1 84 ? -10.402 -7.973 9.256 1.00 97.31 84 VAL A O 1
ATOM 629 N N . SER A 1 85 ? -8.763 -8.887 10.468 1.00 97.31 85 SER A N 1
ATOM 630 C CA . SER A 1 85 ? -9.621 -9.764 11.260 1.00 97.31 85 SER A CA 1
ATOM 631 C C . SER A 1 85 ? -9.434 -9.490 12.746 1.00 97.31 85 SER A C 1
ATOM 633 O O . SER A 1 85 ? -8.319 -9.256 13.202 1.00 97.31 85 SER A O 1
ATOM 635 N N . ARG A 1 86 ? -10.519 -9.566 13.506 1.00 96.50 86 ARG A N 1
ATOM 636 C CA . ARG A 1 86 ? -10.548 -9.506 14.966 1.00 96.50 86 ARG A CA 1
ATOM 637 C C . ARG A 1 86 ? -10.688 -10.912 15.533 1.00 96.50 86 ARG A C 1
ATOM 639 O O . ARG A 1 86 ? -11.410 -11.739 14.970 1.00 96.50 86 ARG A O 1
ATOM 646 N N . GLN A 1 87 ? -10.009 -11.182 16.643 1.00 96.12 87 GLN A N 1
ATOM 647 C CA . GLN A 1 87 ? -10.219 -12.406 17.401 1.00 96.12 87 GLN A CA 1
ATOM 648 C C . GLN A 1 87 ? -11.614 -12.360 18.023 1.00 96.12 87 GLN A C 1
ATOM 650 O O . GLN A 1 87 ? -11.943 -11.447 18.781 1.00 96.12 87 GLN A O 1
ATOM 655 N N . HIS A 1 88 ? -12.433 -13.349 17.692 1.00 92.25 88 HIS A N 1
ATOM 656 C CA . HIS A 1 88 ? -13.786 -13.482 18.205 1.00 92.25 88 HIS A CA 1
ATOM 657 C C . HIS A 1 88 ? -14.005 -14.932 18.633 1.00 92.25 88 HIS A C 1
ATOM 659 O O . HIS A 1 88 ? -13.900 -15.855 17.822 1.00 92.25 88 HIS A O 1
ATOM 665 N N . GLU A 1 89 ? -14.267 -15.131 19.926 1.00 88.94 89 GLU A N 1
ATOM 666 C CA . GLU A 1 89 ? -14.332 -16.448 20.568 1.00 88.94 89 GLU A CA 1
ATOM 667 C C . GLU A 1 89 ? -13.073 -17.300 20.305 1.00 88.94 89 GLU A C 1
ATOM 669 O O . GLU A 1 89 ? -11.994 -16.999 20.813 1.00 88.94 89 GLU A O 1
ATOM 674 N N . LYS A 1 90 ? -13.201 -18.378 19.519 1.00 89.06 90 LYS A N 1
ATOM 675 C CA . LYS A 1 90 ? -12.107 -19.286 19.134 1.00 89.06 90 LYS A CA 1
ATOM 676 C C . LYS A 1 90 ? -11.599 -19.046 17.708 1.00 89.06 90 LYS A C 1
ATOM 678 O O . LYS A 1 90 ? -10.761 -19.808 17.232 1.00 89.06 90 LYS A O 1
ATOM 683 N N . GLY A 1 91 ? -12.127 -18.040 17.015 1.00 93.81 91 GLY A N 1
ATOM 684 C CA . GLY A 1 91 ? -11.871 -17.793 15.602 1.00 93.81 91 GLY A CA 1
ATOM 685 C C . GLY A 1 91 ? -11.395 -16.378 15.299 1.00 93.81 91 GLY A C 1
ATOM 686 O O . GLY A 1 91 ? -11.212 -15.536 16.177 1.00 93.81 91 GLY A O 1
ATOM 687 N N . TRP A 1 92 ? -11.204 -16.138 14.006 1.00 96.50 92 TRP A N 1
ATOM 688 C CA . TRP A 1 92 ? -10.857 -14.841 13.446 1.00 96.50 92 TRP A CA 1
ATOM 689 C C . TRP A 1 92 ? -11.950 -14.415 12.480 1.00 96.50 92 TRP A C 1
ATOM 691 O O . TRP A 1 92 ? -12.204 -15.106 11.493 1.00 96.50 92 TRP A O 1
ATOM 701 N N . THR A 1 93 ? -12.550 -13.264 12.748 1.00 96.31 93 THR A N 1
ATOM 702 C CA . THR A 1 93 ? -13.674 -12.735 11.976 1.00 96.31 93 THR A CA 1
ATOM 703 C C . THR A 1 93 ? -13.261 -11.415 11.350 1.00 96.31 93 T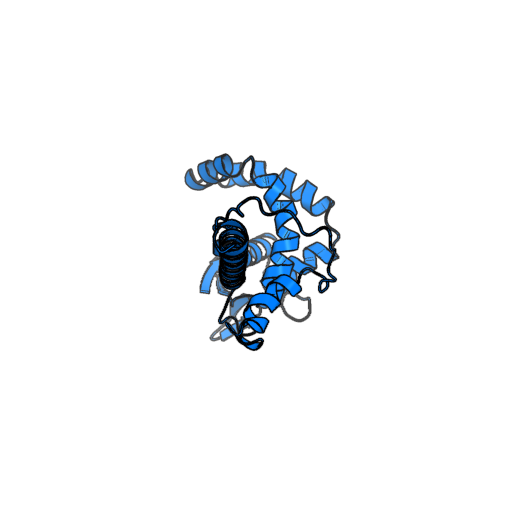HR A C 1
ATOM 705 O O . THR A 1 93 ? -12.623 -10.596 12.012 1.00 96.31 93 THR A O 1
ATOM 708 N N . LYS A 1 94 ? -13.590 -11.195 10.073 1.00 96.56 94 LYS A N 1
ATOM 709 C CA . LYS A 1 94 ? -13.293 -9.922 9.404 1.00 96.56 94 LYS A CA 1
ATOM 710 C C . LYS A 1 94 ? -13.948 -8.767 10.152 1.00 96.56 94 LYS A C 1
ATOM 712 O O . LYS A 1 94 ? -15.098 -8.878 10.565 1.00 96.56 94 LYS A O 1
ATOM 717 N N . VAL A 1 95 ? -13.220 -7.666 10.311 1.00 96.62 95 VAL A N 1
ATOM 718 C CA . VAL A 1 95 ? -13.778 -6.456 10.942 1.00 96.62 95 VAL A CA 1
ATOM 719 C C . VAL A 1 95 ? -14.664 -5.668 9.990 1.00 96.62 95 VAL A C 1
ATOM 721 O O . VAL A 1 95 ? -15.512 -4.904 10.435 1.00 96.62 95 VAL A O 1
ATOM 724 N N . PHE A 1 96 ? -14.462 -5.861 8.690 1.00 96.50 96 PHE A N 1
ATOM 725 C CA . PHE A 1 96 ? -15.144 -5.143 7.634 1.00 96.50 96 PHE A CA 1
ATOM 726 C C . PHE A 1 96 ? -15.436 -6.089 6.479 1.00 96.50 96 PHE A C 1
ATOM 728 O O . PHE A 1 96 ? -14.538 -6.787 5.996 1.00 96.50 96 PHE A O 1
ATOM 735 N N . ASP A 1 97 ? -16.689 -6.105 6.046 1.00 93.00 97 ASP A N 1
ATOM 736 C CA . ASP A 1 97 ? -17.131 -6.887 4.901 1.00 93.00 97 ASP A CA 1
ATOM 737 C C . ASP A 1 97 ? -18.252 -6.147 4.171 1.00 93.00 97 ASP A C 1
ATOM 739 O O . ASP A 1 97 ? -19.058 -5.454 4.785 1.00 93.00 97 ASP A O 1
ATOM 743 N N . GLN A 1 98 ? -18.270 -6.247 2.841 1.00 88.62 98 GLN A N 1
ATOM 744 C CA . GLN A 1 98 ? -19.309 -5.652 1.985 1.00 88.62 98 GLN A CA 1
ATOM 745 C C . GLN A 1 98 ? -19.651 -4.171 2.271 1.00 88.62 98 GLN A C 1
ATOM 747 O O . GLN A 1 98 ? -20.790 -3.749 2.088 1.00 88.62 98 GLN A O 1
ATOM 752 N N . GLY A 1 99 ? -18.674 -3.360 2.690 1.00 86.56 99 GLY A N 1
ATOM 753 C CA . GLY A 1 99 ? -18.897 -1.936 2.962 1.00 86.56 99 GLY A CA 1
ATOM 754 C C . GLY A 1 99 ? -19.327 -1.612 4.397 1.00 86.56 99 GLY A C 1
ATOM 755 O O . GLY A 1 99 ? -19.570 -0.447 4.699 1.00 86.56 99 GLY A O 1
ATOM 756 N N . VAL A 1 100 ? -19.424 -2.610 5.281 1.00 90.44 100 VAL A N 1
ATOM 757 C CA . VAL A 1 100 ? -19.976 -2.460 6.633 1.00 90.44 100 VAL A CA 1
ATOM 758 C C . VAL A 1 100 ? -18.993 -2.989 7.678 1.00 90.44 100 VAL A C 1
ATOM 760 O O . VAL A 1 100 ? -18.310 -3.994 7.469 1.00 90.44 100 VAL A O 1
ATOM 763 N N . LEU A 1 101 ? -18.905 -2.297 8.818 1.00 93.25 101 LEU A N 1
ATOM 764 C CA . LEU A 1 101 ? -18.181 -2.782 9.992 1.00 93.25 101 LEU A CA 1
ATOM 765 C C . LEU A 1 101 ? -18.986 -3.893 10.670 1.00 93.25 101 LEU A C 1
ATOM 767 O O . LEU A 1 101 ? -20.163 -3.728 10.964 1.00 93.25 101 LEU A O 1
ATOM 771 N N . MET A 1 102 ? -18.333 -5.015 10.954 1.00 95.62 102 MET A N 1
ATOM 772 C CA . MET A 1 102 ? -18.976 -6.198 11.539 1.00 95.62 102 MET A CA 1
ATOM 773 C C . MET A 1 102 ? -19.146 -6.107 13.062 1.00 95.62 102 MET A C 1
ATOM 775 O O . MET A 1 102 ? -19.729 -6.999 13.674 1.00 95.62 102 MET A O 1
ATOM 779 N N . PHE A 1 103 ? -18.589 -5.065 13.678 1.00 94.00 103 PHE A N 1
ATOM 780 C CA . PHE A 1 103 ? -18.478 -4.912 15.121 1.00 94.00 103 PHE A CA 1
ATOM 781 C C . PHE A 1 103 ? -18.862 -3.491 15.536 1.00 94.00 103 PHE A C 1
ATOM 783 O O . PHE A 1 103 ? -18.124 -2.546 15.248 1.00 94.00 103 PHE A O 1
ATOM 790 N N . ASP A 1 104 ? -19.977 -3.357 16.254 1.00 91.56 104 ASP A N 1
ATOM 791 C CA . ASP A 1 104 ? -20.527 -2.062 16.687 1.00 91.56 104 ASP A CA 1
ATOM 792 C C . ASP A 1 104 ? -19.631 -1.320 17.692 1.00 91.56 104 ASP A C 1
ATOM 794 O O . ASP A 1 104 ? -19.694 -0.099 17.813 1.00 91.56 104 ASP A O 1
ATOM 798 N N . ASP A 1 105 ? -18.771 -2.044 18.412 1.00 90.94 105 ASP A N 1
ATOM 799 C CA . ASP A 1 105 ? -17.797 -1.484 19.354 1.00 90.94 105 ASP A CA 1
ATOM 800 C C . ASP A 1 105 ? -16.528 -0.942 18.667 1.00 90.94 105 ASP A C 1
ATOM 802 O O . ASP A 1 105 ? -15.644 -0.400 19.337 1.00 90.94 105 ASP A O 1
ATOM 806 N N . THR A 1 106 ? -16.423 -1.045 17.335 1.00 92.19 106 THR A N 1
ATOM 807 C CA . THR A 1 106 ? -15.309 -0.458 16.576 1.00 92.19 106 THR A CA 1
ATOM 808 C C . THR A 1 106 ? -15.537 1.036 16.380 1.00 92.19 106 THR A C 1
ATOM 810 O O . THR A 1 106 ? -16.139 1.476 15.403 1.00 92.19 106 THR A O 1
ATOM 813 N N . ASP A 1 107 ? -15.025 1.833 17.316 1.00 88.56 107 ASP A N 1
ATOM 814 C CA . ASP A 1 107 ? -15.054 3.290 17.199 1.00 88.56 107 ASP A CA 1
ATOM 815 C C . ASP A 1 107 ? -14.101 3.826 16.111 1.00 88.56 107 ASP A C 1
ATOM 817 O O . ASP A 1 107 ? -13.182 3.147 15.640 1.00 88.56 107 ASP A O 1
ATOM 821 N N . LEU A 1 108 ? -14.305 5.094 15.735 1.00 83.88 108 LEU A N 1
ATOM 822 C CA . LEU A 1 108 ? -13.508 5.790 14.719 1.00 83.88 108 LEU A CA 1
ATOM 823 C C . LEU A 1 108 ? -12.002 5.719 15.010 1.00 83.88 108 LEU A C 1
ATOM 825 O O . LEU A 1 108 ? -11.206 5.516 14.098 1.00 83.88 108 LEU A O 1
ATOM 829 N N . PHE A 1 109 ? -11.595 5.863 16.272 1.00 83.62 109 PHE A N 1
ATOM 830 C CA . PHE A 1 109 ? -10.180 5.850 16.635 1.00 83.62 109 PHE A CA 1
ATOM 831 C C . PHE A 1 109 ? -9.553 4.468 16.423 1.00 83.62 109 PHE A C 1
ATOM 833 O O . PHE A 1 109 ? -8.473 4.363 15.845 1.00 83.62 109 PHE A O 1
ATOM 840 N N . THR A 1 110 ? -10.256 3.406 16.817 1.00 90.50 110 THR A N 1
ATOM 841 C CA . THR A 1 110 ? -9.844 2.018 16.574 1.00 90.50 110 THR A CA 1
ATOM 842 C C . THR A 1 110 ? -9.763 1.754 15.075 1.00 90.50 110 THR A C 1
ATOM 844 O O . THR A 1 110 ? -8.755 1.241 14.599 1.00 90.50 110 THR A O 1
ATOM 847 N N . MET A 1 111 ? -10.769 2.181 14.307 1.00 90.88 111 MET A N 1
ATOM 848 C CA . MET A 1 111 ? -10.775 2.052 12.850 1.00 90.88 111 MET A CA 1
ATOM 849 C C . MET A 1 111 ? -9.558 2.734 12.207 1.00 90.88 111 MET A C 1
ATOM 851 O O . MET A 1 111 ? -8.865 2.122 11.394 1.00 90.88 111 MET A O 1
ATOM 855 N N . LEU A 1 112 ? -9.249 3.973 12.601 1.00 88.00 112 LEU A N 1
ATOM 856 C CA . LEU A 1 112 ? -8.085 4.706 12.096 1.00 88.00 112 LEU A CA 1
ATOM 857 C C . LEU A 1 112 ? -6.762 4.032 12.484 1.00 88.00 112 LEU A C 1
ATOM 859 O O . LEU A 1 112 ? -5.853 3.966 11.657 1.00 88.00 112 LEU A O 1
ATOM 863 N N . GLN A 1 113 ? -6.651 3.480 13.696 1.00 87.94 113 GLN A N 1
ATOM 864 C CA . GLN A 1 113 ? -5.475 2.710 14.116 1.00 87.94 113 GLN A CA 1
ATOM 865 C C . GLN A 1 113 ? -5.286 1.441 13.277 1.00 87.94 113 GLN A C 1
ATOM 867 O O . GLN A 1 113 ? -4.160 1.133 12.885 1.00 87.94 113 GLN A O 1
ATOM 872 N N . LEU A 1 114 ? -6.371 0.728 12.961 1.00 93.38 114 LEU A N 1
ATOM 873 C CA . LEU A 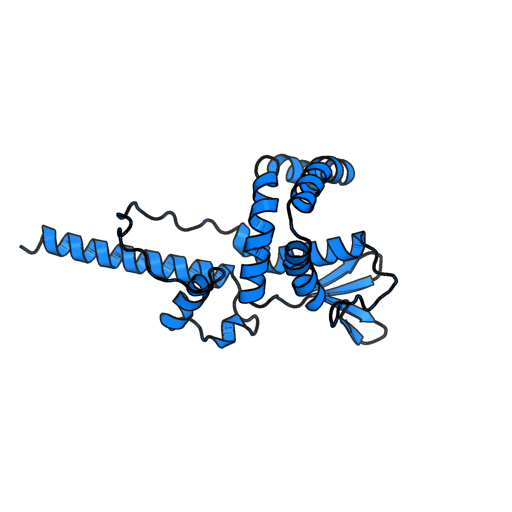1 114 ? -6.331 -0.452 12.095 1.00 93.38 114 LEU A CA 1
ATOM 874 C C . LEU A 1 114 ? -5.854 -0.090 10.686 1.00 93.38 114 LEU A C 1
ATOM 876 O O . LEU A 1 114 ? -4.938 -0.730 10.167 1.00 93.38 114 LEU A O 1
ATOM 880 N N . VAL A 1 115 ? -6.418 0.967 10.094 1.00 91.81 115 VAL A N 1
ATOM 881 C CA . VAL A 1 115 ? -6.002 1.465 8.774 1.00 91.81 115 VAL A CA 1
ATOM 882 C C . VAL A 1 115 ? -4.529 1.872 8.789 1.00 91.81 115 VAL A C 1
ATOM 884 O O . VAL A 1 115 ? -3.760 1.404 7.951 1.00 91.81 115 VAL A O 1
ATOM 887 N N . ALA A 1 116 ? -4.103 2.673 9.770 1.00 87.50 116 ALA A N 1
ATOM 888 C CA . ALA A 1 116 ? -2.711 3.098 9.902 1.00 87.50 116 ALA A CA 1
ATOM 889 C C . ALA A 1 116 ? -1.755 1.903 10.040 1.00 87.50 116 ALA A C 1
ATOM 891 O O . ALA A 1 116 ? -0.685 1.894 9.429 1.00 87.50 116 ALA A O 1
ATOM 892 N N . ARG A 1 117 ? -2.150 0.864 10.791 1.00 90.62 117 ARG A N 1
ATOM 893 C CA . ARG A 1 117 ? -1.348 -0.353 10.951 1.00 90.62 117 ARG A CA 1
ATOM 894 C C . ARG A 1 117 ? -1.179 -1.102 9.631 1.00 90.62 117 ARG A C 1
ATOM 896 O O . ARG A 1 117 ? -0.056 -1.500 9.327 1.00 90.62 117 ARG A O 1
ATOM 903 N N . VAL A 1 118 ? -2.256 -1.259 8.857 1.00 93.25 118 VAL A N 1
ATOM 904 C CA . VAL A 1 118 ? -2.237 -1.928 7.543 1.00 93.25 118 VAL A CA 1
ATOM 905 C C . VAL A 1 118 ? -1.401 -1.155 6.533 1.00 93.25 118 VAL A C 1
ATOM 907 O O . VAL A 1 118 ? -0.610 -1.759 5.810 1.00 93.25 118 VAL A O 1
ATOM 910 N N . VAL A 1 119 ? -1.541 0.171 6.503 1.00 90.19 119 VAL A N 1
ATOM 911 C CA . VAL A 1 119 ? -0.738 1.056 5.651 1.00 90.19 119 VAL A CA 1
ATOM 912 C C . VAL A 1 119 ? 0.743 0.924 5.990 1.00 90.19 119 VAL A C 1
ATOM 914 O O . VAL A 1 119 ? 1.551 0.727 5.087 1.00 90.19 119 VAL A O 1
ATOM 917 N N . ALA A 1 120 ? 1.103 0.976 7.275 1.00 85.88 120 ALA A N 1
ATOM 918 C CA . ALA A 1 120 ? 2.489 0.828 7.708 1.00 85.88 120 ALA A CA 1
ATOM 919 C C . ALA A 1 120 ? 3.079 -0.533 7.301 1.00 85.88 120 ALA A C 1
ATOM 921 O O . ALA A 1 120 ? 4.189 -0.581 6.778 1.00 85.88 120 ALA A O 1
ATOM 922 N N . ASP A 1 121 ? 2.328 -1.624 7.474 1.00 87.38 121 ASP A N 1
ATOM 923 C CA . ASP A 1 121 ? 2.786 -2.964 7.081 1.00 87.38 121 ASP A CA 1
ATOM 924 C C . ASP A 1 121 ? 2.886 -3.145 5.564 1.00 87.38 121 ASP A C 1
ATOM 926 O O . ASP A 1 121 ? 3.788 -3.830 5.086 1.00 87.38 121 ASP A O 1
ATOM 930 N N . SER A 1 122 ? 1.946 -2.574 4.807 1.00 88.62 122 SER A N 1
ATOM 931 C CA . SER A 1 122 ? 1.837 -2.817 3.363 1.00 88.62 122 SER A CA 1
ATOM 932 C C . SER A 1 122 ? 2.689 -1.863 2.530 1.00 88.62 122 SER A C 1
ATOM 934 O O . SER A 1 122 ? 3.052 -2.209 1.413 1.00 88.62 122 SER A O 1
ATOM 936 N N . LEU A 1 123 ? 2.973 -0.658 3.036 1.00 88.19 123 LEU A N 1
ATOM 937 C CA . LEU A 1 123 ? 3.643 0.413 2.288 1.00 88.19 123 LEU A CA 1
ATOM 938 C C . LEU A 1 123 ? 4.901 0.958 2.974 1.00 88.19 123 LEU A C 1
ATOM 940 O O . LEU A 1 123 ? 5.609 1.763 2.370 1.00 88.19 123 LEU A O 1
ATOM 944 N N . GLY A 1 124 ? 5.205 0.549 4.210 1.00 84.44 124 GLY A N 1
ATOM 945 C CA . GLY A 1 124 ? 6.354 1.073 4.957 1.00 84.44 124 GLY A CA 1
ATOM 946 C C . GLY A 1 124 ? 7.676 0.893 4.207 1.00 84.44 124 GLY A C 1
ATOM 947 O O . GLY A 1 124 ? 8.403 1.858 3.984 1.00 84.44 124 GLY A O 1
ATOM 948 N N . ASN A 1 125 ? 7.936 -0.316 3.706 1.00 86.69 125 ASN A N 1
ATOM 949 C CA . ASN A 1 125 ? 9.141 -0.620 2.928 1.00 86.69 125 ASN A CA 1
ATOM 950 C C . ASN A 1 125 ? 9.206 0.129 1.582 1.00 86.69 125 ASN A C 1
ATOM 952 O O . ASN A 1 125 ? 10.296 0.426 1.092 1.00 86.69 125 ASN A O 1
ATOM 956 N N . PHE A 1 126 ? 8.056 0.446 0.984 1.00 86.50 126 PHE A N 1
ATOM 957 C CA . PHE A 1 126 ? 7.964 1.215 -0.251 1.00 86.50 126 PHE A CA 1
ATOM 958 C C . PHE A 1 126 ? 8.328 2.685 -0.014 1.00 86.50 126 PHE A C 1
ATOM 960 O O . PHE A 1 126 ? 9.085 3.251 -0.799 1.00 86.50 126 PHE A O 1
ATOM 967 N N . PHE A 1 127 ? 7.855 3.288 1.081 1.00 82.62 127 PHE A N 1
ATOM 968 C CA . PHE A 1 127 ? 8.178 4.676 1.429 1.00 82.62 127 PHE A CA 1
ATOM 969 C C . PHE A 1 127 ? 9.604 4.861 1.964 1.00 82.62 127 PHE A C 1
ATOM 971 O O . PHE A 1 127 ? 10.197 5.917 1.762 1.00 82.62 127 PHE A O 1
ATOM 978 N N . GLU A 1 128 ? 10.179 3.850 2.617 1.00 81.31 128 GLU A N 1
ATOM 979 C CA . GLU A 1 128 ? 11.572 3.883 3.092 1.00 81.31 128 GLU A CA 1
ATOM 980 C C . GLU A 1 128 ? 12.599 3.705 1.966 1.00 81.31 128 GLU A C 1
ATOM 982 O O . GLU A 1 128 ? 13.781 4.029 2.117 1.00 81.31 128 GLU A O 1
ATOM 987 N N . ARG A 1 129 ? 12.163 3.189 0.816 1.00 85.50 129 ARG A N 1
ATOM 988 C CA . ARG A 1 129 ? 13.027 2.954 -0.333 1.00 85.50 129 ARG A CA 1
ATOM 989 C C . ARG A 1 129 ? 13.515 4.278 -0.913 1.00 85.50 129 ARG A C 1
ATOM 991 O O . ARG A 1 129 ? 12.729 5.144 -1.275 1.00 85.50 129 ARG A O 1
ATOM 998 N N . THR A 1 130 ? 14.824 4.392 -1.122 1.00 79.81 130 THR A N 1
ATOM 999 C CA . THR A 1 130 ? 15.380 5.454 -1.969 1.00 79.81 130 THR A CA 1
ATOM 1000 C C . THR A 1 130 ? 15.221 5.050 -3.437 1.00 79.81 130 THR A C 1
ATOM 1002 O O . THR A 1 130 ? 15.770 4.012 -3.826 1.00 79.81 130 THR A O 1
ATOM 1005 N N . PRO A 1 131 ? 14.478 5.810 -4.263 1.00 77.12 131 PRO A N 1
ATOM 1006 C CA . PRO A 1 131 ? 14.390 5.533 -5.692 1.00 77.12 131 PRO A CA 1
ATOM 1007 C C . PRO A 1 131 ? 15.772 5.602 -6.343 1.00 77.12 131 PRO A C 1
ATOM 1009 O O . PRO A 1 131 ? 16.607 6.422 -5.947 1.00 77.12 131 PRO A O 1
ATOM 1012 N N . ARG A 1 132 ? 16.016 4.776 -7.366 1.00 79.25 132 ARG A N 1
ATOM 1013 C CA . ARG A 1 132 ? 17.200 4.905 -8.218 1.00 79.25 132 ARG A CA 1
ATOM 1014 C C . ARG A 1 132 ? 17.247 6.331 -8.753 1.00 79.25 132 ARG A C 1
ATOM 1016 O O . ARG A 1 132 ? 16.317 6.792 -9.414 1.00 79.25 132 ARG A O 1
ATOM 1023 N N . GLN A 1 133 ? 18.359 7.013 -8.500 1.00 72.62 133 GLN A N 1
ATOM 1024 C CA . GLN A 1 133 ? 18.671 8.236 -9.223 1.00 72.62 133 GLN A CA 1
ATOM 1025 C C . GLN A 1 133 ? 18.963 7.843 -10.667 1.00 72.62 133 GLN A C 1
ATOM 1027 O O . GLN A 1 133 ? 19.895 7.084 -10.936 1.00 72.62 133 GLN A O 1
ATOM 1032 N N . ARG A 1 134 ? 18.102 8.289 -11.582 1.00 62.97 134 ARG A N 1
ATOM 1033 C CA . ARG A 1 134 ? 18.355 8.140 -13.011 1.00 62.97 134 ARG A CA 1
ATOM 1034 C C . ARG A 1 134 ? 19.485 9.082 -13.389 1.00 62.97 134 ARG A C 1
ATOM 1036 O O . ARG A 1 134 ? 19.433 10.270 -13.068 1.00 62.97 134 ARG A O 1
ATOM 1043 N N . ASP A 1 135 ? 20.470 8.550 -14.095 1.00 57.41 135 ASP A N 1
ATOM 1044 C CA . ASP A 1 135 ? 21.416 9.388 -14.815 1.00 57.41 135 ASP A CA 1
ATOM 1045 C C . ASP A 1 135 ? 20.645 10.140 -15.914 1.00 57.41 135 ASP A C 1
ATOM 1047 O O . ASP A 1 135 ? 19.640 9.644 -16.431 1.00 57.41 135 ASP A O 1
ATOM 1051 N N . VAL A 1 136 ? 21.054 11.373 -16.229 1.00 53.69 136 VAL A N 1
ATOM 1052 C CA . VAL A 1 136 ? 20.322 12.267 -17.143 1.00 53.69 136 VAL A CA 1
ATOM 1053 C C . VAL A 1 136 ? 20.401 11.730 -18.578 1.00 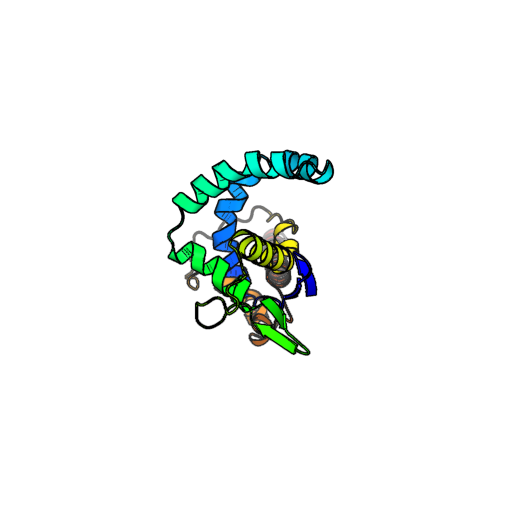53.69 136 VAL A C 1
ATOM 1055 O O . VAL A 1 136 ? 21.239 12.147 -19.374 1.00 53.69 136 VAL A O 1
ATOM 1058 N N . HIS A 1 137 ? 19.532 10.786 -18.921 1.00 57.81 137 HIS A N 1
ATOM 1059 C CA . HIS A 1 137 ? 19.232 10.435 -20.302 1.00 57.81 137 HIS A CA 1
ATOM 1060 C C . HIS A 1 137 ? 18.140 11.371 -20.830 1.00 57.81 137 HIS A C 1
ATOM 1062 O O . HIS A 1 137 ? 17.260 11.781 -20.065 1.00 57.81 137 HIS A O 1
ATOM 1068 N N . PRO A 1 138 ? 18.182 11.758 -22.118 1.00 54.16 138 PRO A N 1
ATOM 1069 C CA . PRO A 1 138 ? 17.136 12.599 -22.670 1.00 54.16 138 PRO A CA 1
ATOM 1070 C C . PRO A 1 138 ? 15.807 11.854 -22.558 1.00 54.16 138 PRO A C 1
ATOM 1072 O O . PRO A 1 138 ? 15.702 10.697 -22.967 1.00 54.16 138 PRO A O 1
ATOM 1075 N N . ALA A 1 139 ? 14.791 12.521 -22.009 1.00 56.78 139 ALA A N 1
ATOM 1076 C CA . ALA A 1 139 ? 13.427 12.041 -22.138 1.00 56.78 139 ALA A CA 1
ATOM 1077 C C . ALA A 1 139 ? 13.158 11.847 -23.634 1.00 56.78 139 ALA A C 1
ATOM 1079 O O . ALA A 1 139 ? 13.305 12.786 -24.422 1.00 56.78 139 ALA A O 1
ATOM 1080 N N . SER A 1 140 ? 12.806 10.629 -24.043 1.00 56.97 140 SER A N 1
ATOM 1081 C CA . SER A 1 140 ? 12.275 10.419 -25.381 1.00 56.97 140 SER A CA 1
ATOM 1082 C C . SER A 1 140 ? 11.062 11.336 -25.524 1.00 56.97 140 SER A C 1
ATOM 1084 O O . SER A 1 140 ? 10.117 11.211 -24.751 1.00 56.97 140 SER A O 1
ATOM 1086 N N . GLY A 1 141 ? 11.062 12.245 -26.503 1.00 57.62 141 GLY A N 1
ATOM 1087 C CA . GLY A 1 141 ? 9.924 13.138 -26.778 1.00 57.62 141 GLY A CA 1
ATOM 1088 C C . GLY A 1 141 ? 8.650 12.410 -27.240 1.00 57.62 141 GLY A C 1
ATOM 1089 O O . GLY A 1 141 ? 7.683 13.048 -27.642 1.00 57.62 141 GLY A O 1
ATOM 1090 N N . LEU A 1 142 ? 8.659 11.076 -27.211 1.00 68.94 142 LEU A N 1
ATOM 1091 C CA . LEU A 1 142 ? 7.549 10.204 -27.541 1.00 68.94 142 LEU A CA 1
ATOM 1092 C C . LEU A 1 142 ? 6.707 9.960 -26.282 1.00 68.94 142 LEU A C 1
ATOM 1094 O O . LEU A 1 142 ? 7.206 9.437 -25.286 1.00 68.94 142 LEU A O 1
ATOM 1098 N N . THR A 1 143 ? 5.426 10.322 -26.334 1.00 73.69 143 THR A N 1
ATOM 1099 C CA . THR A 1 143 ? 4.459 9.957 -25.290 1.00 73.69 143 THR A CA 1
ATOM 1100 C C . THR A 1 143 ? 3.861 8.604 -25.646 1.00 73.69 143 THR A C 1
ATOM 1102 O O . THR A 1 143 ? 3.248 8.466 -26.701 1.00 73.69 143 THR A O 1
ATOM 1105 N N . LEU A 1 144 ? 4.066 7.610 -24.785 1.00 79.75 144 LEU A N 1
ATOM 1106 C CA . LEU A 1 144 ? 3.465 6.288 -24.933 1.00 79.75 144 LEU A CA 1
ATOM 1107 C C . LEU A 1 144 ? 2.169 6.208 -24.128 1.00 79.75 144 LEU A C 1
ATOM 1109 O O . LEU A 1 144 ? 2.059 6.798 -23.051 1.00 79.75 144 LEU A O 1
ATOM 1113 N N . GLU A 1 145 ? 1.201 5.459 -24.648 1.00 84.62 145 GLU A N 1
ATOM 1114 C CA . GLU A 1 145 ? -0.002 5.122 -23.895 1.00 84.62 145 GLU A CA 1
ATOM 1115 C C . GLU A 1 145 ? 0.364 4.287 -22.662 1.00 84.62 145 GLU A C 1
ATOM 1117 O O . GLU A 1 145 ? 1.281 3.463 -22.684 1.00 84.62 145 GLU A O 1
ATOM 1122 N N . THR A 1 146 ? -0.358 4.515 -21.566 1.00 85.50 146 THR A N 1
ATOM 1123 C CA . THR A 1 146 ? -0.179 3.787 -20.305 1.00 85.50 146 THR A CA 1
ATOM 1124 C C . THR A 1 146 ? -1.529 3.307 -19.801 1.00 85.50 146 THR A C 1
ATOM 1126 O O . THR A 1 146 ? -2.563 3.907 -20.098 1.00 85.50 146 THR A O 1
ATOM 1129 N N . LEU A 1 147 ? -1.524 2.211 -19.045 1.00 88.56 147 LEU A N 1
ATOM 1130 C CA . LEU A 1 147 ? -2.729 1.727 -18.394 1.00 88.56 147 LEU A CA 1
ATOM 1131 C C . LEU A 1 147 ? -3.235 2.776 -17.391 1.00 88.56 147 LEU A C 1
ATOM 1133 O O . LEU A 1 147 ? -2.419 3.462 -16.756 1.00 88.56 147 LEU A O 1
ATOM 1137 N N . PRO A 1 148 ? -4.565 2.880 -17.213 1.00 86.88 148 PRO A N 1
ATOM 1138 C CA . PRO A 1 148 ? -5.159 3.729 -16.192 1.00 86.88 148 PRO A CA 1
ATOM 1139 C C . PRO A 1 148 ? -4.556 3.482 -14.807 1.00 86.88 148 PRO A C 1
ATOM 1141 O O . PRO A 1 148 ? -3.972 2.436 -14.528 1.00 86.88 148 PRO A O 1
ATOM 1144 N N . GLU A 1 149 ? -4.669 4.482 -13.935 1.00 83.19 149 GLU A N 1
ATOM 1145 C CA . GLU A 1 149 ? -4.224 4.413 -12.534 1.00 83.19 149 GLU A CA 1
ATOM 1146 C C . GLU A 1 149 ? -2.725 4.094 -12.322 1.00 83.19 149 GLU A C 1
ATOM 1148 O O . GLU A 1 149 ? -2.267 3.963 -11.187 1.00 83.19 149 GLU A O 1
ATOM 1153 N N . GLY A 1 150 ? -1.920 4.077 -13.390 1.00 83.44 150 GLY A N 1
ATOM 1154 C CA . GLY A 1 150 ? -0.494 3.769 -13.332 1.00 83.44 150 GLY A CA 1
ATOM 1155 C C . GLY A 1 150 ? -0.181 2.272 -13.325 1.00 83.44 150 GLY A C 1
ATOM 1156 O O . GLY A 1 150 ? 0.948 1.905 -13.007 1.00 83.44 150 GLY A O 1
ATOM 1157 N N . GLU A 1 151 ? -1.125 1.402 -13.695 1.00 90.19 151 GLU A N 1
ATOM 1158 C CA . GLU A 1 151 ? -0.938 -0.058 -13.667 1.00 90.19 151 GLU A CA 1
ATOM 1159 C C . GLU A 1 151 ? 0.193 -0.559 -14.577 1.00 90.19 151 GLU A C 1
ATOM 1161 O O . GLU A 1 151 ? 0.792 -1.597 -14.298 1.00 90.19 151 GLU A O 1
ATOM 1166 N N . SER A 1 152 ? 0.573 0.196 -15.616 1.00 91.12 152 SER A N 1
ATOM 1167 C CA . SER A 1 152 ? 1.751 -0.124 -16.436 1.00 91.12 152 SER A CA 1
ATOM 1168 C C . SER A 1 152 ? 3.016 -0.272 -15.590 1.00 91.12 152 SER A C 1
ATOM 1170 O O . SER A 1 152 ? 3.883 -1.069 -15.935 1.00 91.12 152 SER A O 1
ATOM 1172 N N . PHE A 1 153 ? 3.109 0.436 -14.458 1.00 91.81 153 PHE A N 1
ATOM 1173 C CA . PHE A 1 153 ? 4.197 0.283 -13.495 1.00 91.81 153 PHE A CA 1
ATOM 1174 C C . PHE A 1 153 ? 4.298 -1.153 -12.952 1.00 91.81 153 PHE A C 1
ATOM 1176 O O . PHE A 1 153 ? 5.402 -1.657 -12.768 1.00 91.81 153 PHE A O 1
ATOM 1183 N N . LEU A 1 154 ? 3.168 -1.832 -12.741 1.00 95.25 154 LEU A N 1
ATOM 1184 C CA . LEU A 1 154 ? 3.112 -3.200 -12.213 1.00 95.25 154 LEU A CA 1
ATOM 1185 C C . LEU A 1 154 ? 3.421 -4.257 -13.271 1.00 95.25 154 LEU A C 1
ATOM 1187 O O . LEU A 1 154 ? 3.885 -5.346 -12.943 1.00 95.25 154 LEU A O 1
ATOM 1191 N N . MET A 1 155 ? 3.169 -3.940 -14.540 1.00 95.62 155 MET A N 1
ATOM 1192 C CA . MET A 1 155 ? 3.290 -4.905 -15.631 1.00 95.62 155 MET A CA 1
ATOM 1193 C C . MET A 1 155 ? 4.723 -5.081 -16.125 1.00 95.62 155 MET A C 1
ATOM 1195 O O . MET A 1 155 ? 5.038 -6.131 -16.673 1.00 95.62 155 MET A O 1
ATOM 1199 N N . ARG A 1 156 ? 5.614 -4.110 -15.901 1.00 95.00 156 ARG A N 1
ATOM 1200 C CA . ARG A 1 156 ? 7.000 -4.180 -16.391 1.00 95.00 156 ARG A CA 1
ATOM 1201 C C . ARG A 1 156 ? 7.764 -5.424 -15.903 1.00 95.00 156 ARG A C 1
ATOM 1203 O O . ARG A 1 156 ? 8.385 -6.073 -16.741 1.00 95.00 156 ARG A O 1
ATOM 1210 N N . PRO A 1 157 ? 7.720 -5.824 -14.614 1.00 97.00 157 PRO A N 1
ATOM 1211 C CA . PRO A 1 157 ? 8.406 -7.041 -14.176 1.00 97.00 157 PRO A CA 1
ATOM 1212 C C . PRO A 1 157 ? 7.722 -8.327 -14.654 1.00 97.00 157 PRO A C 1
ATOM 1214 O O . PRO A 1 157 ? 8.391 -9.346 -14.809 1.00 97.00 157 PRO A O 1
ATOM 1217 N N . VAL A 1 158 ? 6.406 -8.281 -14.897 1.00 97.00 158 VAL A N 1
ATOM 1218 C CA . VAL A 1 158 ? 5.647 -9.404 -15.469 1.00 97.00 158 VAL A CA 1
ATOM 1219 C C . VAL A 1 158 ? 6.061 -9.629 -16.922 1.00 97.00 158 VAL A C 1
ATOM 1221 O O . VAL A 1 158 ? 6.403 -10.745 -17.298 1.00 97.00 158 VAL A O 1
ATOM 1224 N N . ASP A 1 159 ? 6.089 -8.559 -17.716 1.00 96.25 159 ASP A N 1
ATOM 1225 C CA . ASP A 1 159 ? 6.503 -8.572 -19.122 1.00 96.25 159 ASP A CA 1
ATOM 1226 C C . ASP A 1 159 ? 7.971 -9.003 -19.282 1.00 96.25 159 ASP A C 1
ATOM 1228 O O . ASP A 1 159 ? 8.302 -9.830 -20.127 1.00 96.25 159 ASP A O 1
ATOM 1232 N N . ALA A 1 160 ? 8.847 -8.546 -18.380 1.00 96.62 160 ALA A N 1
ATOM 1233 C CA . ALA A 1 160 ? 10.244 -8.977 -18.319 1.00 96.62 160 ALA A CA 1
ATOM 1234 C C . ALA A 1 160 ? 10.445 -10.426 -17.818 1.00 96.62 160 ALA A C 1
ATOM 1236 O O . ALA A 1 160 ? 11.579 -10.910 -17.793 1.00 96.62 160 ALA A O 1
ATOM 1237 N N . GLY A 1 161 ? 9.378 -11.113 -17.390 1.00 96.88 161 GLY A N 1
ATOM 1238 C CA . GLY A 1 161 ? 9.420 -12.497 -16.915 1.00 96.88 161 GLY A CA 1
ATOM 1239 C C . GLY A 1 161 ? 10.041 -12.689 -15.527 1.00 96.88 161 GLY A C 1
ATOM 1240 O O . GLY A 1 161 ? 10.447 -13.802 -15.198 1.00 96.88 161 GLY A O 1
ATOM 1241 N N . TYR A 1 162 ? 10.141 -11.638 -14.707 1.00 96.69 162 TYR A N 1
ATOM 1242 C CA . TYR A 1 162 ? 10.681 -11.736 -13.340 1.00 96.69 162 TYR A CA 1
ATOM 1243 C C . TYR A 1 162 ? 9.672 -12.286 -12.341 1.00 96.69 162 TYR A C 1
ATOM 1245 O O . TYR A 1 162 ? 10.057 -12.950 -11.381 1.00 96.69 162 TYR A O 1
ATOM 1253 N N . ILE A 1 163 ? 8.389 -12.015 -12.569 1.00 97.50 163 ILE A N 1
ATOM 1254 C CA . ILE A 1 163 ? 7.284 -12.506 -11.748 1.00 97.50 163 ILE A CA 1
ATOM 1255 C C . ILE A 1 163 ? 6.118 -12.929 -12.635 1.00 97.50 163 ILE A C 1
ATOM 1257 O O . ILE A 1 163 ? 5.961 -12.457 -13.759 1.00 97.50 163 ILE A O 1
ATOM 1261 N N . THR A 1 164 ? 5.263 -13.803 -12.115 1.00 97.25 164 THR A N 1
ATOM 1262 C CA . THR A 1 164 ? 3.983 -14.107 -12.752 1.00 97.25 164 THR A CA 1
ATOM 1263 C C . THR A 1 164 ? 2.952 -13.037 -12.404 1.00 97.25 164 THR A C 1
ATOM 1265 O O . THR A 1 164 ? 3.005 -12.415 -11.345 1.00 97.25 164 THR A O 1
ATOM 1268 N N . TYR A 1 165 ? 1.945 -12.859 -13.259 1.00 96.50 165 TYR A N 1
ATOM 1269 C CA . TYR A 1 165 ? 0.833 -11.949 -12.964 1.00 96.50 165 TYR A CA 1
ATOM 1270 C C . TYR A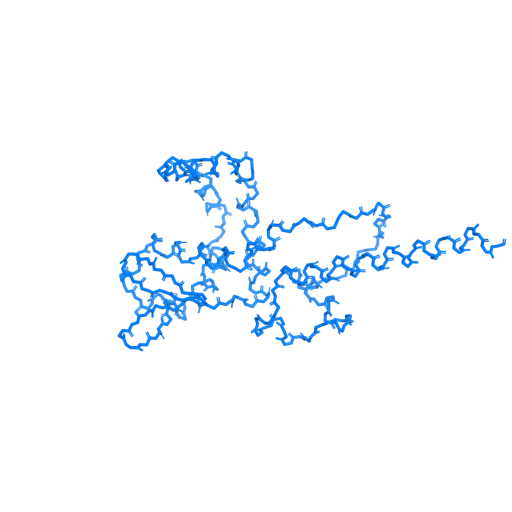 1 165 ? 0.080 -12.326 -11.673 1.00 96.50 165 TYR A C 1
ATOM 1272 O O . TYR A 1 165 ? -0.439 -11.458 -10.976 1.00 96.50 165 TYR A O 1
ATOM 1280 N N . THR A 1 166 ? 0.038 -13.616 -11.321 1.00 96.75 166 THR A N 1
ATOM 1281 C CA . THR A 1 166 ? -0.603 -14.086 -10.083 1.00 96.75 166 THR A CA 1
ATOM 1282 C C . THR A 1 166 ? 0.123 -13.607 -8.828 1.00 96.75 166 THR A C 1
ATOM 1284 O O . THR A 1 166 ? -0.546 -13.338 -7.834 1.00 96.75 166 THR A O 1
ATOM 1287 N N . ALA A 1 167 ? 1.445 -13.412 -8.894 1.00 96.50 167 ALA A N 1
ATOM 1288 C CA . ALA A 1 167 ? 2.241 -12.921 -7.770 1.00 96.50 167 ALA A CA 1
ATOM 1289 C C . ALA A 1 167 ? 1.784 -11.528 -7.300 1.00 96.50 167 ALA A C 1
ATOM 1291 O O . ALA A 1 167 ? 1.804 -11.219 -6.112 1.00 96.50 167 ALA A O 1
ATOM 1292 N N . LEU A 1 168 ? 1.281 -10.697 -8.224 1.00 96.06 168 LEU A N 1
ATOM 1293 C CA . LEU A 1 168 ? 0.727 -9.377 -7.904 1.00 96.06 168 LEU A CA 1
ATOM 1294 C C . LEU A 1 168 ? -0.554 -9.445 -7.052 1.00 96.06 168 LEU A C 1
ATOM 1296 O O . LEU A 1 168 ? -0.971 -8.425 -6.505 1.00 96.06 168 LEU A O 1
ATOM 1300 N N . LYS A 1 169 ? -1.198 -10.617 -6.972 1.00 94.56 169 LYS A N 1
ATOM 1301 C CA . LYS A 1 169 ? -2.515 -10.818 -6.348 1.00 94.56 169 LYS A CA 1
ATOM 1302 C C . LYS A 1 169 ? -2.483 -11.683 -5.096 1.00 94.56 169 LYS A C 1
ATOM 1304 O O . LYS A 1 169 ? -3.363 -11.555 -4.255 1.00 94.56 169 LYS A O 1
ATOM 1309 N N . ASP A 1 170 ? -1.513 -12.584 -4.984 1.00 91.31 170 ASP A N 1
ATOM 1310 C CA . ASP A 1 170 ? -1.449 -13.565 -3.894 1.00 91.31 170 ASP A CA 1
ATOM 1311 C C . ASP A 1 170 ? -0.646 -13.086 -2.670 1.00 91.31 170 ASP A C 1
ATOM 1313 O O . ASP A 1 170 ? -0.589 -13.780 -1.654 1.00 91.31 170 ASP A O 1
ATOM 1317 N N . GLY A 1 171 ? -0.050 -11.891 -2.748 1.00 86.62 171 GLY A N 1
ATOM 1318 C CA . GLY A 1 171 ? 0.743 -11.293 -1.674 1.00 86.62 171 GLY A CA 1
ATOM 1319 C C . GLY A 1 171 ? 2.165 -11.852 -1.549 1.00 86.62 171 GLY A C 1
ATOM 1320 O O . GLY A 1 171 ? 2.844 -11.543 -0.565 1.00 86.62 171 GLY A O 1
ATOM 1321 N N . SER A 1 172 ? 2.623 -12.658 -2.517 1.00 92.62 172 SER A N 1
ATOM 1322 C CA . SER A 1 172 ? 4.007 -13.153 -2.590 1.00 92.62 172 SER A CA 1
ATOM 1323 C C . SER A 1 172 ? 5.021 -12.053 -2.902 1.00 92.62 172 SER A C 1
ATOM 1325 O O . SER A 1 172 ? 6.170 -12.154 -2.473 1.00 92.62 172 SER A O 1
ATOM 1327 N N . VAL A 1 173 ? 4.590 -10.992 -3.587 1.00 94.88 173 VAL A N 1
ATOM 1328 C CA . VAL A 1 173 ? 5.355 -9.758 -3.793 1.00 94.88 173 VAL A CA 1
ATOM 1329 C C . VAL A 1 173 ? 4.573 -8.556 -3.286 1.00 94.88 173 VAL A C 1
ATOM 1331 O O . VAL A 1 173 ? 3.344 -8.586 -3.185 1.00 94.88 173 VAL A O 1
ATOM 1334 N N . ASP A 1 174 ? 5.290 -7.485 -2.971 1.00 95.19 174 ASP A N 1
ATOM 1335 C CA . ASP A 1 174 ? 4.701 -6.196 -2.626 1.00 95.19 174 ASP A CA 1
ATOM 1336 C C . ASP A 1 174 ? 5.133 -5.075 -3.587 1.00 95.19 174 ASP A C 1
ATOM 1338 O O . ASP A 1 174 ? 5.897 -5.268 -4.539 1.00 95.19 174 ASP A O 1
ATOM 1342 N N . LEU A 1 175 ? 4.593 -3.877 -3.372 1.00 94.94 175 LEU A N 1
ATOM 1343 C CA . LEU A 1 175 ? 4.864 -2.714 -4.206 1.00 94.94 175 LEU A CA 1
ATOM 1344 C C . LEU A 1 175 ? 6.343 -2.297 -4.157 1.00 94.94 175 LEU A C 1
ATOM 1346 O O . LEU A 1 175 ? 6.867 -1.787 -5.151 1.00 94.94 175 LEU A O 1
ATOM 1350 N N . ALA A 1 176 ? 7.038 -2.532 -3.040 1.00 94.19 176 ALA A N 1
ATOM 1351 C CA . ALA A 1 176 ? 8.464 -2.244 -2.920 1.00 94.19 176 ALA A CA 1
ATOM 1352 C C . ALA A 1 176 ? 9.308 -3.216 -3.752 1.00 94.19 176 ALA A C 1
ATOM 1354 O O . ALA A 1 176 ? 10.290 -2.795 -4.374 1.00 94.19 176 ALA A O 1
ATOM 1355 N N . ASP A 1 177 ? 8.912 -4.487 -3.818 1.00 96.00 177 ASP A N 1
ATOM 1356 C CA . ASP A 1 177 ? 9.539 -5.474 -4.697 1.00 96.00 177 ASP A CA 1
ATOM 1357 C C . ASP A 1 177 ? 9.371 -5.095 -6.171 1.00 96.00 177 ASP A C 1
ATOM 1359 O O . ASP A 1 177 ? 10.354 -5.079 -6.919 1.00 96.00 177 ASP A O 1
ATOM 1363 N N . VAL A 1 178 ? 8.160 -4.700 -6.581 1.00 96.44 178 VAL A N 1
ATOM 1364 C CA . VAL A 1 178 ? 7.893 -4.211 -7.946 1.00 96.44 178 VAL A CA 1
ATOM 1365 C C . VAL A 1 178 ? 8.731 -2.975 -8.265 1.00 96.44 178 VAL A C 1
ATOM 1367 O O . VAL A 1 178 ? 9.371 -2.917 -9.316 1.00 96.44 178 VAL A O 1
ATOM 1370 N N . ALA A 1 179 ? 8.799 -2.008 -7.348 1.00 94.19 179 ALA A N 1
ATOM 1371 C CA . ALA A 1 179 ? 9.626 -0.818 -7.524 1.00 94.19 179 ALA A CA 1
ATOM 1372 C C . ALA A 1 179 ? 11.114 -1.162 -7.675 1.00 94.19 179 ALA A C 1
ATOM 1374 O O . ALA A 1 179 ? 11.804 -0.596 -8.519 1.00 94.19 179 ALA A O 1
ATOM 1375 N N . ARG A 1 180 ? 11.618 -2.131 -6.902 1.00 94.88 180 ARG A N 1
ATOM 1376 C CA . ARG A 1 180 ? 13.005 -2.599 -7.016 1.00 94.88 180 ARG A CA 1
ATOM 1377 C C . ARG A 1 180 ? 13.278 -3.253 -8.371 1.00 94.88 180 ARG A C 1
ATOM 1379 O O . ARG A 1 180 ? 14.320 -2.985 -8.965 1.00 94.88 180 ARG A O 1
ATOM 1386 N N . MET A 1 181 ? 12.357 -4.081 -8.860 1.00 96.00 181 MET A N 1
ATOM 1387 C CA . MET A 1 181 ? 12.471 -4.705 -10.180 1.00 96.00 181 MET A CA 1
ATOM 1388 C C . MET A 1 181 ? 12.447 -3.664 -11.303 1.00 96.00 181 MET A C 1
ATOM 1390 O O . MET A 1 181 ? 13.263 -3.736 -12.219 1.00 96.00 181 MET A O 1
ATOM 1394 N N . ASN A 1 182 ? 11.580 -2.657 -11.203 1.00 94.62 182 ASN A N 1
ATOM 1395 C CA . ASN A 1 182 ? 11.520 -1.562 -12.171 1.00 94.62 182 ASN A CA 1
ATOM 1396 C C . ASN A 1 182 ? 12.812 -0.749 -12.222 1.00 94.62 182 ASN A C 1
ATOM 1398 O O . ASN A 1 182 ? 13.297 -0.452 -13.311 1.00 94.62 182 ASN A O 1
ATOM 1402 N N . ASP A 1 183 ? 13.412 -0.454 -11.072 1.00 93.38 183 ASP A N 1
ATOM 1403 C CA . ASP A 1 183 ? 14.689 0.258 -11.030 1.00 93.38 183 ASP A CA 1
ATOM 1404 C C . ASP A 1 183 ? 15.833 -0.554 -11.648 1.00 93.38 183 ASP A C 1
ATOM 1406 O O . ASP A 1 183 ? 16.730 0.016 -12.270 1.00 93.38 183 ASP A O 1
ATOM 1410 N N . TRP A 1 184 ? 15.804 -1.881 -11.505 1.00 93.38 184 TRP A N 1
ATOM 1411 C CA . TRP A 1 184 ? 16.749 -2.760 -12.189 1.00 93.38 184 TRP A CA 1
ATOM 1412 C C . TRP A 1 184 ? 16.537 -2.764 -13.707 1.00 93.38 184 TRP A C 1
ATOM 1414 O O . TRP A 1 184 ? 17.510 -2.684 -14.458 1.00 93.38 184 TRP A O 1
ATOM 1424 N N . LEU A 1 185 ? 15.284 -2.820 -14.169 1.00 92.44 185 LEU A N 1
ATOM 1425 C CA . LEU A 1 185 ? 14.958 -2.741 -15.596 1.00 92.44 185 LEU A CA 1
ATOM 1426 C C . LEU A 1 185 ? 15.403 -1.402 -16.199 1.00 92.44 185 LEU A C 1
ATOM 1428 O O . LEU A 1 185 ? 15.993 -1.396 -17.278 1.00 92.44 185 LEU A O 1
ATOM 1432 N N . ASP A 1 186 ? 15.185 -0.293 -15.487 1.00 90.56 186 ASP A N 1
ATOM 1433 C CA . ASP A 1 186 ? 15.679 1.033 -15.878 1.00 90.56 186 ASP A CA 1
ATOM 1434 C C . ASP A 1 186 ? 17.213 1.041 -15.973 1.00 90.56 186 ASP A C 1
ATOM 1436 O O . ASP A 1 186 ? 17.769 1.440 -16.991 1.00 90.56 186 ASP A O 1
ATOM 1440 N N . LEU A 1 187 ? 17.914 0.524 -14.955 1.00 89.75 187 LEU A N 1
ATOM 1441 C CA . LEU A 1 187 ? 19.379 0.427 -14.962 1.00 89.75 187 LEU A CA 1
ATOM 1442 C C . LEU A 1 187 ? 19.905 -0.412 -16.134 1.00 89.75 187 LEU A C 1
ATOM 1444 O O . LEU A 1 187 ? 20.929 -0.070 -16.731 1.00 89.75 187 LEU A O 1
ATOM 1448 N N . LYS A 1 188 ? 19.229 -1.515 -16.466 1.00 90.75 188 LYS A N 1
ATOM 1449 C CA . LYS A 1 188 ? 19.606 -2.361 -17.599 1.00 90.75 188 LYS A CA 1
ATOM 1450 C C . LYS A 1 188 ? 19.467 -1.599 -18.920 1.00 90.75 188 LYS A C 1
ATOM 1452 O O . LYS A 1 188 ? 20.410 -1.609 -19.708 1.00 90.75 188 LYS A O 1
ATOM 1457 N N . ALA A 1 189 ? 18.348 -0.904 -19.119 1.00 89.06 189 ALA A N 1
ATOM 1458 C CA . ALA A 1 189 ? 18.101 -0.101 -20.315 1.00 89.06 189 ALA A CA 1
ATOM 1459 C C . ALA A 1 189 ? 19.120 1.045 -20.468 1.00 89.06 189 ALA A C 1
ATOM 1461 O O . ALA A 1 189 ? 19.683 1.228 -21.548 1.00 89.06 189 ALA A O 1
ATOM 1462 N N . ASP A 1 190 ? 19.428 1.760 -19.381 1.00 87.62 190 ASP A N 1
ATOM 1463 C CA . ASP A 1 190 ? 20.447 2.820 -19.374 1.00 87.62 190 ASP A CA 1
ATOM 1464 C C . ASP A 1 190 ? 21.824 2.271 -19.792 1.00 87.62 190 ASP A C 1
ATOM 1466 O O . ASP A 1 190 ? 22.540 2.867 -20.602 1.00 87.62 190 ASP A O 1
ATOM 1470 N N . ASN A 1 191 ? 22.208 1.103 -19.267 1.00 89.94 191 ASN A N 1
ATOM 1471 C CA . ASN A 1 191 ? 23.478 0.465 -19.609 1.00 89.94 191 ASN A CA 1
ATOM 1472 C C . ASN A 1 191 ? 23.531 0.015 -21.073 1.00 89.94 191 ASN A C 1
ATOM 1474 O O . ASN A 1 191 ? 24.549 0.228 -21.729 1.00 89.94 191 ASN A O 1
ATOM 1478 N N . GLU A 1 192 ? 22.454 -0.570 -21.598 1.00 91.44 192 GLU A N 1
ATOM 1479 C CA . GLU A 1 192 ? 22.360 -0.954 -23.012 1.00 91.44 192 GLU A CA 1
ATOM 1480 C C . GLU A 1 192 ? 22.518 0.264 -23.930 1.00 91.44 192 GLU A C 1
ATOM 1482 O O . GLU A 1 192 ? 23.312 0.223 -24.872 1.00 91.44 192 GLU A O 1
ATOM 1487 N N . TYR A 1 193 ? 21.860 1.380 -23.603 1.00 87.94 193 TYR A N 1
ATOM 1488 C CA . TYR A 1 193 ? 22.019 2.640 -24.330 1.00 87.94 193 TYR A CA 1
ATOM 1489 C C . TYR A 1 193 ? 23.466 3.154 -24.289 1.00 87.94 193 TYR A C 1
ATOM 1491 O O . TYR A 1 193 ? 24.023 3.550 -25.314 1.00 87.94 193 TYR A O 1
ATOM 1499 N N . ARG A 1 194 ? 24.112 3.127 -23.118 1.00 86.56 194 ARG A N 1
ATOM 1500 C CA . ARG A 1 194 ? 25.512 3.561 -22.968 1.00 86.56 194 ARG A CA 1
ATOM 1501 C C . ARG A 1 194 ? 26.472 2.695 -23.776 1.00 86.56 194 ARG A C 1
ATOM 1503 O O . ARG A 1 194 ? 27.393 3.234 -24.382 1.00 86.56 194 ARG A O 1
ATOM 1510 N N . ILE A 1 195 ? 26.254 1.380 -23.799 1.00 90.31 195 ILE A N 1
ATOM 1511 C CA . ILE A 1 195 ? 27.045 0.449 -24.612 1.00 90.31 195 ILE A CA 1
ATOM 1512 C C . ILE A 1 195 ? 26.847 0.758 -26.097 1.00 90.31 195 ILE A C 1
ATOM 1514 O O . ILE A 1 195 ? 27.833 0.842 -26.822 1.00 90.31 195 ILE A O 1
ATOM 1518 N N . ALA A 1 196 ? 25.605 0.966 -26.545 1.00 91.19 196 ALA A N 1
ATOM 1519 C CA . ALA A 1 196 ? 25.311 1.313 -27.934 1.00 91.19 196 ALA A CA 1
ATOM 1520 C C . ALA A 1 196 ? 26.010 2.615 -28.352 1.00 91.19 196 ALA A C 1
ATOM 1522 O O . ALA A 1 196 ? 26.739 2.626 -29.341 1.00 91.19 196 ALA A O 1
ATOM 1523 N N . LYS A 1 197 ? 25.886 3.674 -27.542 1.00 88.75 197 LYS A N 1
ATOM 1524 C CA . LYS A 1 197 ? 26.560 4.952 -27.793 1.00 88.75 197 LYS A CA 1
ATOM 1525 C C . LYS A 1 197 ? 28.084 4.812 -27.817 1.00 88.75 197 LYS A C 1
ATOM 1527 O O . LYS A 1 197 ? 28.740 5.341 -28.705 1.00 88.75 197 LYS A O 1
ATOM 1532 N N . TRP A 1 198 ? 28.657 4.076 -26.862 1.00 92.69 198 TRP A N 1
ATOM 1533 C CA . TRP A 1 198 ? 30.099 3.830 -26.840 1.00 92.69 198 TRP A CA 1
ATOM 1534 C C . TRP A 1 198 ? 30.569 3.113 -28.114 1.00 92.69 198 TRP A C 1
ATOM 1536 O O . TRP A 1 198 ? 31.590 3.509 -28.672 1.00 92.69 198 TRP A O 1
ATOM 1546 N N . ARG A 1 199 ? 29.815 2.121 -28.611 1.00 94.00 199 ARG A N 1
ATOM 1547 C CA . ARG A 1 199 ? 30.121 1.435 -29.879 1.00 94.00 199 ARG A CA 1
ATOM 1548 C C . ARG A 1 199 ? 30.072 2.389 -31.071 1.00 94.00 199 ARG A C 1
ATOM 1550 O O . ARG A 1 199 ? 30.997 2.391 -31.872 1.00 94.00 199 ARG A O 1
ATOM 1557 N N . GLU A 1 200 ? 29.049 3.238 -31.166 1.00 93.12 200 GLU A N 1
ATOM 1558 C CA . GLU A 1 200 ? 28.942 4.242 -32.238 1.00 93.12 200 GLU A CA 1
ATOM 1559 C C . GLU A 1 200 ? 30.125 5.223 -32.259 1.00 93.12 200 GLU A C 1
ATOM 1561 O O . GLU A 1 200 ? 30.607 5.577 -33.336 1.00 93.12 200 GLU A O 1
ATOM 1566 N N . ASP A 1 201 ? 30.600 5.637 -31.081 1.00 92.44 201 ASP A N 1
ATOM 1567 C CA . ASP A 1 201 ? 31.686 6.611 -30.935 1.00 92.44 201 ASP A CA 1
ATOM 1568 C C . ASP A 1 201 ? 33.093 5.995 -31.120 1.00 92.44 201 ASP A C 1
ATOM 1570 O O . ASP A 1 201 ? 34.025 6.721 -31.464 1.00 92.44 201 ASP A O 1
ATOM 1574 N N . ASN A 1 202 ? 33.276 4.687 -30.874 1.00 91.50 202 ASN A N 1
ATOM 1575 C CA . ASN A 1 202 ? 34.608 4.054 -30.767 1.00 91.50 202 ASN A CA 1
ATOM 1576 C C . ASN A 1 202 ? 34.876 2.913 -31.763 1.00 91.50 202 ASN A C 1
ATOM 1578 O O . ASN A 1 202 ? 36.034 2.538 -31.934 1.00 91.50 202 ASN A O 1
ATOM 1582 N N . GLU A 1 203 ? 33.852 2.344 -32.403 1.00 88.56 203 GLU A N 1
ATOM 1583 C CA . GLU A 1 203 ? 33.999 1.232 -33.361 1.00 88.56 203 GLU A CA 1
ATOM 1584 C C . GLU A 1 203 ? 33.827 1.679 -34.830 1.00 88.56 203 GLU A C 1
ATOM 1586 O O . GLU A 1 203 ? 33.578 0.846 -35.703 1.00 88.56 203 GLU A O 1
ATOM 1591 N N . ARG A 1 204 ? 33.961 2.984 -35.118 1.00 59.06 204 ARG A N 1
ATOM 1592 C CA . ARG A 1 204 ? 33.977 3.545 -36.484 1.00 59.06 204 ARG A CA 1
ATOM 1593 C C . ARG A 1 204 ? 35.377 3.651 -37.074 1.00 59.06 204 ARG A C 1
ATOM 1595 O O . ARG A 1 204 ? 36.286 4.131 -36.364 1.00 59.06 204 ARG A O 1
#

pLDDT: mean 84.78, std 11.77, range [53.69, 97.5]

Sequence (204 aa):
MEFEIKGVNYRTAKLDVFQQLKVSRKLLPVLAGLVSEFSTLKAQAAAGNSGAVLESVLPKIADTLAALPDEDVNAVIYPCLSVVSRQHEKGWTKVFDQGVLMFDDTDLFTMLQLVARVVADSLGNFFERTPRQRDVHPASGLTLETLPEGESFLMRPVDAGYITYTALKDGSVDLADVARMNDWLDLKADNEYRIAKWREDNER

Secondary structure (DSSP, 8-state):
-EEEETTEEEEEPPPPHHHHHHHHHHHHHHHHTTGGGHHHHHHHHHTT-HHHHHHHHHHHHHHHHHHS-HHHHHHHHHHHHHTEEEEETTEEEESEETTEES-TT--HHHHHHHHHHHHHHHHHHHHHPPPP----PPPPSPPPP--GGGTHHHHHHHHTTSS-TTHHHHSSS-HHHHHHHHHHHHHHHHHHHHHHHHHHHH--

InterPro domains:
  IPR049156 Phage tail assembly spiral chaperone protein TAC-like [PF21822] (6-129)
  IPR054182 Protein of unknown function DUF6889 [PF21829] (163-202)

Radius of gyration: 21.07 Å; chains: 1; bounding box: 55×40×62 Å

Organism: NCBI:txid1432552